Protein AF-0000000074001868 (afdb_homodimer)

pLDDT: mean 84.02, std 16.97, range [29.48, 97.5]

Foldseek 3Di:
DPPPDDDPLRVLVVVLVVLVCQLVVLLQVVLCPDPVLVLLVVLQVVVAKAFLVSSCVPDPDDSVVSVVSQVSCVSSQQWDWDDDPPTIIIHGDVVRSVVSVVSSVVSVVVSCCRNPPPDDPVVVPPPPPPPD/DPPPDDDPLRVLVVVLVVLVCQLVVQLQVVLCPDPVLVLLVVLQVVVAKAFLVSSCVPDPDDSVVSVVSQVSCVSSQQWDWDDDPPTIIIHGDVVRSVVSVVSSVVSVVVSCCRNPPPDDPVVVPPPPPPPD

Nearest PDB structures (foldseek):
  6pcp-assembly2_B  TM=5.025E-01  e=4.569E-05  Bordetella pertussis
  6pco-assembly1_B  TM=5.071E-01  e=1.397E-04  Bordetella bronchiseptica
  2rdp-assembly1_A-2  TM=4.988E-01  e=2.830E-04  Geobacillus stearothermophilus
  4jba-assembly1_B  TM=4.916E-01  e=5.096E-04  Escherichia coli K-12
  3s2w-assembly1_A  TM=5.427E-01  e=5.685E-03  Methanosarcina mazei Go1

Sequence (264 aa):
MTSRSKSNSEKRKDLAIDALNQVLDSKFLTALAEPSRIEVLKQVIRHGKADISELSEGMSLDRSVISRHLGILQEAGILIREKQGKHVLYQLDPGRAVQKFKMILNHLEELVAICCPPLEPNQIHSKRPNGNMTSRSKSNSEKRKDLAIDALNQVLDSKFLTALAEPSRIEVLKQVIRHGKADISELSEGMSLDRSVISRHLGILQEAGILIREKQGKHVLYQLDPGRAVQKFKMILNHLEELVAICCPPLEPNQIHSKRPNGN

Radius of gyration: 23.84 Å; Cα contacts (8 Å, |Δi|>4): 295; chains: 2; bounding box: 40×99×75 Å

Organism: NCBI:txid1917863

InterPro domains:
  IPR001845 HTH ArsR-type DNA-binding domain [PF01022] (35-79)
  IPR001845 HTH ArsR-type DNA-binding domain [PR00778] (29-44)
  IPR001845 HTH ArsR-type DNA-binding domain [PR00778] (62-77)
  IPR001845 HTH ArsR-type DNA-binding domain [PR00778] (77-92)
  IPR001845 HTH ArsR-type DNA-binding domain [PS50987] (17-112)
  IPR001845 HTH ArsR-type DNA-binding domain [SM00418] (27-106)
  IPR011991 ArsR-like helix-turn-helix domain [cd00090] (29-98)
  IPR036388 Winged helix-like DNA-binding domain superfamily [G3DSA:1.10.10.10] (3-114)
  IPR036390 Winged helix DNA-binding domain superfamily [SSF46785] (20-108)
  IPR051081 HTH-type Metal-responsive Transcriptional Regulators [PTHR33154] (26-110)

Secondary structure (DSSP, 8-state):
-------HHHHHHHHHHHHHHHHHTTSHHHHTS-HHHHHHHHHHHHHSSEEHHHHHTT-SS-HHHHHHHHHHHHHTTSEEEEEETTEEEEEE-HHHHHHHHHHHHHHHHHHHHHH-----THHHHT------/-------HHHHHHHHHHHHHHHHH-SHHHHHTS-HHHHHHHHHHHHHSSEEHHHHHTT-SS-HHHHHHHHHHHHHTTSEEEEEETTEEEEEE-HHHHHHHHHHHHHHHHHHHHHH-----THHHHT------

Structure (mmCIF, N/CA/C/O backbone):
data_AF-0000000074001868-model_v1
#
loop_
_entity.id
_entity.type
_entity.pdbx_description
1 polymer 'ArsR family transcriptional regulator'
#
loop_
_atom_site.group_PDB
_atom_site.id
_atom_site.type_symbol
_atom_site.label_atom_id
_atom_site.label_alt_id
_atom_site.label_comp_id
_atom_site.label_asym_id
_atom_site.label_entity_id
_atom_site.label_seq_id
_atom_site.pdbx_PDB_ins_code
_atom_site.Cartn_x
_atom_site.Cartn_y
_atom_site.Cartn_z
_atom_site.occupancy
_atom_site.B_iso_or_equiv
_atom_site.auth_seq_id
_atom_site.auth_comp_id
_atom_site.auth_asym_id
_atom_site.auth_atom_id
_atom_site.pdbx_PDB_model_num
ATOM 1 N N . MET A 1 1 ? 10.281 20.047 38.125 1 41.34 1 MET A N 1
ATOM 2 C CA . MET A 1 1 ? 10.43 19.594 36.75 1 41.34 1 MET A CA 1
ATOM 3 C C . MET A 1 1 ? 9.086 19.172 36.188 1 41.34 1 MET A C 1
ATOM 5 O O . MET A 1 1 ? 8.602 18.062 36.438 1 41.34 1 MET A O 1
ATOM 9 N N . THR A 1 2 ? 8.031 20 36 1 45.28 2 THR A N 1
ATOM 10 C CA . THR A 1 2 ? 6.617 19.781 35.719 1 45.28 2 THR A CA 1
ATOM 11 C C . THR A 1 2 ? 6.414 19.078 34.406 1 45.28 2 THR A C 1
ATOM 13 O O . THR A 1 2 ? 6.961 19.5 33.375 1 45.28 2 THR A O 1
ATOM 16 N N . SER A 1 3 ? 6.402 17.781 34.375 1 50.41 3 SER A N 1
ATOM 17 C CA . SER A 1 3 ? 6.082 16.938 33.25 1 50.41 3 SER A CA 1
ATOM 18 C C . SER A 1 3 ? 4.961 17.547 32.406 1 50.41 3 SER A C 1
ATOM 20 O O . SER A 1 3 ? 3.855 17.766 32.906 1 50.41 3 SER A O 1
ATOM 22 N N . ARG A 1 4 ? 5.223 18.609 31.672 1 55.28 4 ARG A N 1
ATOM 23 C CA . ARG A 1 4 ? 4.188 19.281 30.906 1 55.28 4 ARG A CA 1
ATOM 24 C C . ARG A 1 4 ? 3.246 18.281 30.25 1 55.28 4 ARG A C 1
ATOM 26 O O . ARG A 1 4 ? 3.682 17.453 29.453 1 55.28 4 ARG A O 1
ATOM 33 N N . SER A 1 5 ? 2.193 17.938 30.797 1 62.44 5 SER A N 1
ATOM 34 C CA . SER A 1 5 ? 1.076 17.141 30.297 1 62.44 5 SER A CA 1
ATOM 35 C C . SER A 1 5 ? 0.722 17.531 28.875 1 62.44 5 SER A C 1
ATOM 37 O O . SER A 1 5 ? 0.634 18.719 28.547 1 62.44 5 SER A O 1
ATOM 39 N N . LYS A 1 6 ? 1.007 16.609 27.938 1 68.19 6 LYS A N 1
ATOM 40 C CA . LYS A 1 6 ? 0.677 16.891 26.547 1 68.19 6 LYS A CA 1
ATOM 41 C C . LYS A 1 6 ? -0.725 17.484 26.422 1 68.19 6 LYS A C 1
ATOM 43 O O . LYS A 1 6 ? -1.656 17.031 27.094 1 68.19 6 LYS A O 1
ATOM 48 N N . SER A 1 7 ? -0.829 18.594 25.781 1 82 7 SER A N 1
ATOM 49 C CA . SER A 1 7 ? -2.137 19.172 25.469 1 82 7 SER A CA 1
ATOM 50 C C . SER A 1 7 ? -3.014 18.172 24.719 1 82 7 SER A C 1
ATOM 52 O O . SER A 1 7 ? -2.512 17.188 24.172 1 82 7 SER A O 1
ATOM 54 N N . ASN A 1 8 ? -4.32 18.234 24.922 1 78.88 8 ASN A N 1
ATOM 55 C CA . ASN A 1 8 ? -5.27 17.391 24.203 1 78.88 8 ASN A CA 1
ATOM 56 C C . ASN A 1 8 ? -4.938 17.312 22.719 1 78.88 8 ASN A C 1
ATOM 58 O O . ASN A 1 8 ? -5.07 16.25 22.094 1 78.88 8 ASN A O 1
ATOM 62 N N . SER A 1 9 ? -4.473 18.438 22.219 1 80.38 9 SER A N 1
ATOM 63 C CA . SER A 1 9 ? -4.102 18.469 20.797 1 80.38 9 SER A CA 1
ATOM 64 C C . SER A 1 9 ? -2.893 17.578 20.531 1 80.38 9 SER A C 1
ATOM 66 O O . SER A 1 9 ? -2.857 16.844 19.531 1 80.38 9 SER A O 1
ATOM 68 N N . GLU A 1 10 ? -1.977 17.625 21.453 1 83.06 10 GLU A N 1
ATOM 69 C CA . GLU A 1 10 ? -0.774 16.812 21.297 1 83.06 10 GLU A CA 1
ATOM 70 C C . GLU A 1 10 ? -1.093 15.328 21.438 1 83.06 10 GLU A C 1
ATOM 72 O O . GLU A 1 10 ? -0.531 14.5 20.719 1 83.06 10 GLU A O 1
ATOM 77 N N . LYS A 1 11 ? -1.948 15.016 22.328 1 86.31 11 LYS A N 1
ATOM 78 C CA . LYS A 1 11 ? -2.359 13.625 22.516 1 86.31 11 LYS A CA 1
ATOM 79 C C . LYS A 1 11 ? -3.064 13.094 21.266 1 86.31 11 LYS A C 1
ATOM 81 O O . LYS A 1 11 ? -2.852 11.953 20.875 1 86.31 11 LYS A O 1
ATOM 86 N N . ARG A 1 12 ? -3.885 13.906 20.656 1 87.06 12 ARG A N 1
ATOM 87 C CA . ARG A 1 12 ? -4.59 13.516 19.438 1 87.06 12 ARG A CA 1
ATOM 88 C C . ARG A 1 12 ? -3.607 13.258 18.312 1 87.06 12 ARG A C 1
ATOM 90 O O . ARG A 1 12 ? -3.777 12.305 17.547 1 87.06 12 ARG A O 1
ATOM 97 N N . LYS A 1 13 ? -2.594 14.039 18.312 1 86.62 13 LYS A N 1
ATOM 98 C CA . LYS A 1 13 ? -1.598 13.859 17.25 1 86.62 13 LYS A CA 1
ATOM 99 C C . LYS A 1 13 ? -0.805 12.57 17.453 1 86.62 13 LYS A C 1
ATOM 101 O O . LYS A 1 13 ? -0.497 11.867 16.5 1 86.62 13 LYS A O 1
ATOM 106 N N . ASP A 1 14 ? -0.567 12.273 18.672 1 90.75 14 ASP A N 1
ATOM 107 C CA . ASP A 1 14 ? 0.148 11.031 18.984 1 90.75 14 ASP A CA 1
ATOM 108 C C . ASP A 1 14 ? -0.688 9.812 18.609 1 90.75 14 ASP A C 1
ATOM 110 O O . ASP A 1 14 ? -0.154 8.812 18.125 1 90.75 14 ASP A O 1
ATOM 114 N N . LEU A 1 15 ? -1.932 9.93 18.844 1 90.38 15 LEU A N 1
ATOM 115 C CA . LEU A 1 15 ? -2.834 8.844 18.484 1 90.38 15 LEU A CA 1
ATOM 116 C C . LEU A 1 15 ? -2.902 8.672 16.969 1 90.38 15 LEU A C 1
ATOM 118 O O . LEU A 1 15 ? -2.992 7.543 16.484 1 90.38 15 LEU A O 1
ATOM 122 N N . ALA A 1 16 ? -2.887 9.766 16.312 1 91.75 16 ALA A N 1
ATOM 123 C CA . ALA A 1 16 ? -2.908 9.711 14.852 1 91.75 16 ALA A CA 1
ATOM 124 C C . ALA A 1 16 ? -1.65 9.031 14.312 1 91.75 16 ALA A C 1
ATOM 126 O O . ALA A 1 16 ? -1.717 8.25 13.359 1 91.75 16 ALA A O 1
ATOM 127 N N . ILE A 1 17 ? -0.58 9.281 14.914 1 91.69 17 ILE A N 1
ATOM 128 C CA . ILE A 1 17 ? 0.679 8.688 14.484 1 91.69 17 ILE A CA 1
ATOM 129 C C . ILE A 1 17 ? 0.663 7.188 14.773 1 91.69 17 ILE A C 1
ATOM 131 O O . ILE A 1 17 ? 1.148 6.387 13.969 1 91.69 17 ILE A O 1
ATOM 135 N N . ASP A 1 18 ? 0.121 6.797 15.898 1 91.44 18 ASP A N 1
ATOM 136 C CA . ASP A 1 18 ? -0.02 5.379 16.203 1 91.44 18 ASP A CA 1
ATOM 137 C C . ASP A 1 18 ? -0.871 4.668 15.156 1 91.44 18 ASP A C 1
ATOM 139 O O . ASP A 1 18 ? -0.548 3.557 14.742 1 91.44 18 ASP A O 1
ATOM 143 N N . ALA A 1 19 ? -1.938 5.332 14.781 1 89.56 19 ALA A N 1
ATOM 144 C CA . ALA A 1 19 ? -2.797 4.773 13.742 1 89.56 19 ALA A CA 1
ATOM 145 C C . ALA A 1 19 ? -2.045 4.645 12.422 1 89.56 19 ALA A C 1
ATOM 147 O O . ALA A 1 19 ? -2.203 3.652 11.703 1 89.56 19 ALA A O 1
ATOM 148 N N . LEU A 1 20 ? -1.226 5.609 12.094 1 90.81 20 LEU A N 1
ATOM 149 C CA . LEU A 1 20 ? -0.419 5.551 10.875 1 90.81 20 LEU A CA 1
ATOM 150 C C . LEU A 1 20 ? 0.544 4.371 10.922 1 90.81 20 LEU A C 1
ATOM 152 O O . LEU A 1 20 ? 0.74 3.689 9.914 1 90.81 20 LEU A O 1
ATOM 156 N N . ASN A 1 21 ? 1.113 4.168 12.078 1 90.94 21 ASN A N 1
ATOM 157 C CA . ASN A 1 21 ? 2.031 3.043 12.227 1 90.94 21 ASN A CA 1
ATOM 158 C C . ASN A 1 21 ? 1.327 1.71 11.992 1 90.94 21 ASN A C 1
ATOM 160 O O . ASN A 1 21 ? 1.928 0.771 11.469 1 90.94 21 ASN A O 1
ATOM 164 N N . GLN A 1 22 ? 0.114 1.632 12.367 1 86.94 22 GLN A N 1
ATOM 165 C CA . GLN A 1 22 ? -0.663 0.427 12.094 1 86.94 22 GLN A CA 1
ATOM 166 C C . GLN A 1 22 ? -0.932 0.272 10.602 1 86.94 22 GLN A C 1
ATOM 168 O O . GLN A 1 22 ? -0.935 -0.844 10.078 1 86.94 22 GLN A O 1
ATOM 173 N N . VAL A 1 23 ? -1.153 1.358 9.977 1 83.75 23 VAL A N 1
ATOM 174 C CA . VAL A 1 23 ? -1.374 1.354 8.539 1 83.75 23 VAL A CA 1
ATOM 175 C C . VAL A 1 23 ? -0.123 0.845 7.824 1 83.75 23 VAL A C 1
ATOM 177 O O . VAL A 1 23 ? -0.214 0.03 6.902 1 83.75 23 VAL A O 1
ATOM 180 N N . LEU A 1 24 ? 1.02 1.266 8.258 1 80.88 24 LEU A N 1
ATOM 181 C CA . LEU A 1 24 ? 2.279 1.022 7.562 1 80.88 24 LEU A CA 1
ATOM 182 C C . LEU A 1 24 ? 2.902 -0.295 8.016 1 80.88 24 LEU A C 1
ATOM 184 O O . LEU A 1 24 ? 3.822 -0.803 7.367 1 80.88 24 LEU A O 1
ATOM 188 N N . ASP A 1 25 ? 2.699 -0.741 9.297 1 65.88 25 ASP A N 1
ATOM 189 C CA . ASP A 1 25 ? 3.357 -1.901 9.883 1 65.88 25 ASP A CA 1
ATOM 190 C C . ASP A 1 25 ? 3.215 -3.129 8.984 1 65.88 25 ASP A C 1
ATOM 192 O O . ASP A 1 25 ? 4.066 -4.02 9.008 1 65.88 25 ASP A O 1
ATOM 196 N N . SER A 1 26 ? 2.463 -3.168 8.109 1 62.34 26 SER A N 1
ATOM 197 C CA . SER A 1 26 ? 2.131 -4.488 7.594 1 62.34 26 SER A CA 1
ATOM 198 C C . SER A 1 26 ? 3.016 -4.855 6.406 1 62.34 26 SER A C 1
ATOM 200 O O . SER A 1 26 ? 2.693 -5.766 5.641 1 62.34 26 SER A O 1
ATOM 202 N N . LYS A 1 27 ? 4.461 -4.617 6.637 1 75.69 27 LYS A N 1
ATOM 203 C CA . LYS A 1 27 ? 5.297 -5.168 5.574 1 75.69 27 LYS A CA 1
ATOM 204 C C . LYS A 1 27 ? 4.488 -5.402 4.305 1 75.69 27 LYS A C 1
ATOM 206 O O . LYS A 1 27 ? 5.055 -5.691 3.246 1 75.69 27 LYS A O 1
ATOM 211 N N . PHE A 1 28 ? 3.244 -5.289 4.398 1 84.94 28 PHE A N 1
ATOM 212 C CA . PHE A 1 28 ? 2.34 -5.605 3.299 1 84.94 28 PHE A CA 1
ATOM 213 C C . PHE A 1 28 ? 2.5 -4.605 2.16 1 84.94 28 PHE A C 1
ATOM 215 O O . PHE A 1 28 ? 2.74 -4.992 1.016 1 84.94 28 PHE A O 1
ATOM 222 N N . LEU A 1 29 ? 2.486 -3.287 2.57 1 85.94 29 LEU A N 1
ATOM 223 C CA . LEU A 1 29 ? 2.59 -2.256 1.545 1 85.94 29 LEU A CA 1
ATOM 224 C C . LEU A 1 29 ? 3.965 -2.279 0.888 1 85.94 29 LEU A C 1
ATOM 226 O O . LEU A 1 29 ? 4.078 -2.145 -0.333 1 85.94 29 LEU A O 1
ATOM 230 N N . THR A 1 30 ? 4.961 -2.551 1.675 1 86.12 30 THR A N 1
ATOM 231 C CA . THR A 1 30 ? 6.328 -2.59 1.163 1 86.12 30 THR A CA 1
ATOM 232 C C . THR A 1 30 ? 6.516 -3.771 0.218 1 86.12 30 THR A C 1
ATOM 234 O O . THR A 1 30 ? 7.246 -3.674 -0.77 1 86.12 30 THR A O 1
ATOM 237 N N . ALA A 1 31 ? 5.832 -4.812 0.53 1 90.81 31 ALA A N 1
ATOM 238 C CA . ALA A 1 31 ? 5.938 -6.012 -0.299 1 90.81 31 ALA A CA 1
ATOM 239 C C . ALA A 1 31 ? 5.395 -5.758 -1.703 1 90.81 31 ALA A C 1
ATOM 241 O O . ALA A 1 31 ? 5.797 -6.422 -2.66 1 90.81 31 ALA A O 1
ATOM 242 N N . LEU A 1 32 ? 4.52 -4.805 -1.848 1 89.81 32 LEU A N 1
ATOM 243 C CA . LEU A 1 32 ? 3.863 -4.547 -3.125 1 89.81 32 LEU A CA 1
ATOM 244 C C . LEU A 1 32 ? 4.48 -3.34 -3.822 1 89.81 32 LEU A C 1
ATOM 246 O O . LEU A 1 32 ? 3.975 -2.883 -4.848 1 89.81 32 LEU A O 1
ATOM 250 N N . ALA A 1 33 ? 5.598 -2.838 -3.334 1 86.56 33 ALA A N 1
ATOM 251 C CA . ALA A 1 33 ? 6.137 -1.579 -3.844 1 86.56 33 ALA A CA 1
ATOM 252 C C . ALA A 1 33 ? 7.363 -1.822 -4.719 1 86.56 33 ALA A C 1
ATOM 254 O O . ALA A 1 33 ? 7.895 -0.891 -5.328 1 86.56 33 ALA A O 1
ATOM 255 N N . GLU A 1 34 ? 7.84 -3.01 -4.906 1 88.06 34 GLU A N 1
ATOM 256 C CA . GLU A 1 34 ? 9.039 -3.299 -5.688 1 88.06 34 GLU A CA 1
ATOM 257 C C . GLU A 1 34 ? 8.68 -3.855 -7.062 1 88.06 34 GLU A C 1
ATOM 259 O O . GLU A 1 34 ? 8.07 -4.922 -7.172 1 88.06 34 GLU A O 1
ATOM 264 N N . PRO A 1 35 ? 9.203 -3.215 -8.125 1 89 35 PRO A N 1
ATOM 265 C CA . PRO A 1 35 ? 8.812 -3.604 -9.484 1 89 35 PRO A CA 1
ATOM 266 C C . PRO A 1 35 ? 9.195 -5.043 -9.82 1 89 35 PRO A C 1
ATOM 268 O O . PRO A 1 35 ? 8.406 -5.777 -10.414 1 89 35 PRO A O 1
ATOM 271 N N . SER A 1 36 ? 10.406 -5.441 -9.523 1 92.44 36 SER A N 1
ATOM 272 C CA . SER A 1 36 ? 10.828 -6.801 -9.836 1 92.44 36 SER A CA 1
ATOM 273 C C . SER A 1 36 ? 10 -7.828 -9.07 1 92.44 36 SER A C 1
ATOM 275 O O . SER A 1 36 ? 9.695 -8.898 -9.602 1 92.44 36 SER A O 1
ATOM 277 N N . ARG A 1 37 ? 9.664 -7.496 -7.871 1 93.62 37 ARG A N 1
ATOM 278 C CA . ARG A 1 37 ? 8.836 -8.391 -7.066 1 93.62 37 ARG A CA 1
ATOM 279 C C . ARG A 1 37 ? 7.426 -8.484 -7.629 1 93.62 37 ARG A C 1
ATOM 281 O O . ARG A 1 37 ? 6.793 -9.5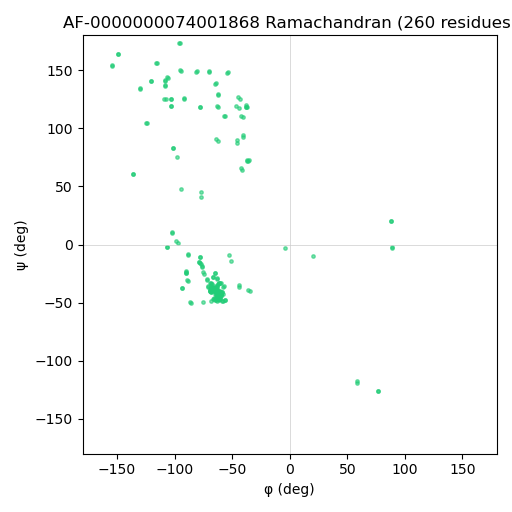47 -7.559 1 93.62 37 ARG A O 1
ATOM 288 N N . ILE A 1 38 ? 6.957 -7.441 -8.188 1 92.94 38 ILE A N 1
ATOM 289 C CA . ILE A 1 38 ? 5.641 -7.43 -8.812 1 92.94 38 ILE A CA 1
ATOM 290 C C . ILE A 1 38 ? 5.645 -8.352 -10.031 1 92.94 38 ILE A C 1
ATOM 292 O O . ILE A 1 38 ? 4.652 -9.023 -10.312 1 92.94 38 ILE A O 1
ATOM 296 N N . GLU A 1 39 ? 6.719 -8.336 -10.734 1 93.75 39 GLU A N 1
ATOM 297 C CA . GLU A 1 39 ? 6.832 -9.25 -11.867 1 93.75 39 GLU A CA 1
ATOM 298 C C . GLU A 1 39 ? 6.715 -10.703 -11.422 1 93.75 39 GLU A C 1
ATOM 300 O O . GLU A 1 39 ? 6.074 -11.516 -12.094 1 93.75 39 GLU A O 1
ATOM 305 N N . VAL A 1 40 ? 7.328 -10.984 -10.375 1 96.19 40 VAL A N 1
ATOM 306 C CA . VAL A 1 40 ? 7.246 -12.336 -9.82 1 96.19 40 VAL A CA 1
ATOM 307 C C . VAL A 1 40 ? 5.809 -12.641 -9.414 1 96.19 40 VAL A C 1
ATOM 309 O O . VAL A 1 40 ? 5.293 -13.727 -9.688 1 96.19 40 VAL A O 1
ATOM 312 N N . LEU A 1 41 ? 5.152 -11.695 -8.789 1 95.31 41 LEU A N 1
ATOM 313 C CA . LEU A 1 41 ? 3.758 -11.859 -8.391 1 95.31 41 LEU A CA 1
ATOM 314 C C . LEU A 1 41 ? 2.867 -12.102 -9.602 1 95.31 41 LEU A C 1
ATOM 316 O O . LEU A 1 41 ? 1.99 -12.961 -9.57 1 95.31 41 LEU A O 1
ATOM 320 N N . LYS A 1 42 ? 3.1 -11.406 -10.664 1 93.94 42 LYS A N 1
ATOM 321 C CA . LYS A 1 42 ? 2.342 -11.602 -11.898 1 93.94 42 LYS A CA 1
ATOM 322 C C . LYS A 1 42 ? 2.504 -13.023 -12.422 1 93.94 42 LYS A C 1
ATOM 324 O O . LYS A 1 42 ? 1.541 -13.625 -12.906 1 93.94 42 LYS A O 1
ATOM 329 N N . GLN A 1 43 ? 3.682 -13.523 -12.336 1 94.31 43 GLN A N 1
ATOM 330 C CA . GLN A 1 43 ? 3.936 -14.891 -12.773 1 94.31 43 GLN A CA 1
ATOM 331 C C . GLN A 1 43 ? 3.145 -15.891 -11.945 1 94.31 43 GLN A C 1
ATOM 333 O O . GLN A 1 43 ? 2.605 -16.859 -12.477 1 94.31 43 GLN A O 1
ATOM 338 N N . VAL A 1 44 ? 3.08 -15.664 -10.68 1 95.31 44 VAL A N 1
ATOM 339 C CA . VAL A 1 44 ? 2.314 -16.547 -9.805 1 95.31 44 VAL A CA 1
ATOM 340 C C . VAL A 1 44 ? 0.84 -16.516 -10.203 1 95.31 44 VAL A C 1
ATOM 342 O O . VAL A 1 44 ? 0.181 -17.547 -10.25 1 95.31 44 VAL A O 1
ATOM 345 N N . ILE A 1 45 ? 0.354 -15.383 -10.484 1 91.94 45 ILE A N 1
ATOM 346 C CA . ILE A 1 45 ? -1.043 -15.234 -10.875 1 91.94 45 ILE A CA 1
ATOM 347 C C . ILE A 1 45 ? -1.287 -15.938 -12.203 1 91.94 45 ILE A C 1
ATOM 349 O O . ILE A 1 45 ? -2.301 -16.609 -12.375 1 91.94 45 ILE A O 1
ATOM 353 N N . ARG A 1 46 ? -0.37 -15.867 -13.109 1 90.75 46 ARG A N 1
ATOM 354 C CA . ARG A 1 46 ? -0.49 -16.484 -14.43 1 90.75 46 ARG A CA 1
ATOM 355 C C . ARG A 1 46 ? -0.497 -18 -14.336 1 90.75 46 ARG A C 1
ATOM 357 O O . ARG A 1 46 ? -1.253 -18.672 -15.047 1 90.75 46 ARG A O 1
ATOM 364 N N . HIS A 1 47 ? 0.27 -18.547 -13.492 1 90.94 47 HIS A N 1
ATOM 365 C CA . HIS A 1 47 ? 0.434 -19.984 -13.406 1 90.94 47 HIS A CA 1
ATOM 366 C C . HIS A 1 47 ? -0.576 -20.594 -12.438 1 90.94 47 HIS A C 1
ATOM 368 O O . HIS A 1 47 ? -0.939 -21.766 -12.57 1 90.94 47 HIS A O 1
ATOM 374 N N . GLY A 1 48 ? -1.012 -19.703 -11.5 1 89.62 48 GLY A N 1
ATOM 375 C CA . GLY A 1 48 ? -1.747 -20.266 -10.375 1 89.62 48 GLY A CA 1
ATOM 376 C C . GLY A 1 48 ? -0.851 -20.938 -9.352 1 89.62 48 GLY A C 1
ATOM 377 O O . GLY A 1 48 ? 0.155 -20.359 -8.93 1 89.62 48 GLY A O 1
ATOM 378 N N . LYS A 1 49 ? -1.068 -22.156 -8.992 1 92.25 49 LYS A N 1
ATOM 379 C CA . LYS A 1 49 ? -0.185 -22.906 -8.102 1 92.25 49 LYS A CA 1
ATOM 380 C C . LYS A 1 49 ? 1.044 -23.406 -8.844 1 92.25 49 LYS A C 1
ATOM 382 O O . LYS A 1 49 ? 0.919 -24.141 -9.828 1 92.25 49 LYS A O 1
ATOM 387 N N . ALA A 1 50 ? 2.277 -22.953 -8.422 1 94.88 50 ALA A N 1
ATOM 388 C CA . ALA A 1 50 ? 3.469 -23.297 -9.195 1 94.88 50 ALA A CA 1
ATOM 389 C C . ALA A 1 50 ? 4.715 -23.281 -8.312 1 94.88 50 ALA A C 1
ATOM 391 O O . ALA A 1 50 ? 4.754 -22.578 -7.297 1 94.88 50 ALA A O 1
ATOM 392 N N . ASP A 1 51 ? 5.719 -24.078 -8.758 1 96.12 51 ASP A N 1
ATOM 393 C CA . ASP A 1 51 ? 6.984 -24.062 -8.031 1 96.12 51 ASP A CA 1
ATOM 394 C C . ASP A 1 51 ? 7.977 -23.109 -8.688 1 96.12 51 ASP A C 1
ATOM 396 O O . ASP A 1 51 ? 7.676 -22.516 -9.727 1 96.12 51 ASP A O 1
ATOM 400 N N . ILE A 1 52 ? 9.125 -22.906 -8.016 1 95.38 52 ILE A N 1
ATOM 401 C CA . ILE A 1 52 ? 10.094 -21.906 -8.43 1 95.38 52 ILE A CA 1
ATOM 402 C C . ILE A 1 52 ? 10.578 -22.203 -9.852 1 95.38 52 ILE A C 1
ATOM 404 O O . ILE A 1 52 ? 10.867 -21.281 -10.617 1 95.38 52 ILE A O 1
ATOM 408 N N . SER A 1 53 ? 10.672 -23.469 -10.227 1 94.38 53 SER A N 1
ATOM 409 C CA . SER A 1 53 ? 11.125 -23.828 -11.57 1 94.38 53 SER A CA 1
ATOM 410 C C . SER A 1 53 ? 10.133 -23.359 -12.625 1 94.38 53 SER A C 1
ATOM 412 O O . SER A 1 53 ? 10.539 -22.797 -13.648 1 94.38 53 SER A O 1
ATOM 414 N N . GLU A 1 54 ? 8.906 -23.609 -12.383 1 94.44 54 GLU A N 1
ATOM 415 C CA . GLU A 1 54 ? 7.855 -23.156 -13.289 1 94.44 54 GLU A CA 1
ATOM 416 C C . GLU A 1 54 ? 7.809 -21.641 -13.367 1 94.44 54 GLU A C 1
ATOM 418 O O . GLU A 1 54 ? 7.66 -21.078 -14.445 1 94.44 54 GLU A O 1
ATOM 423 N N . LEU A 1 55 ? 7.973 -20.969 -12.234 1 95.25 55 LEU A N 1
ATOM 424 C CA . LEU A 1 55 ? 7.848 -19.516 -12.156 1 95.25 55 LEU A CA 1
ATOM 425 C C . LEU A 1 55 ? 9.039 -18.844 -12.82 1 95.25 55 LEU A C 1
ATOM 427 O O . LEU A 1 55 ? 8.914 -17.719 -13.32 1 95.25 55 LEU A O 1
ATOM 431 N N . SER A 1 56 ? 10.141 -19.469 -12.797 1 94.25 56 SER A N 1
ATOM 432 C CA . SER A 1 56 ? 11.367 -18.875 -13.32 1 94.25 56 SER A CA 1
ATOM 433 C C . SER A 1 56 ? 11.414 -18.953 -14.844 1 94.25 56 SER A C 1
ATOM 435 O O . SER A 1 56 ? 12.211 -18.25 -15.477 1 94.25 56 SER A O 1
ATOM 437 N N . GLU A 1 57 ? 10.547 -19.781 -15.336 1 89.81 57 GLU A N 1
ATOM 438 C CA . GLU A 1 57 ? 10.562 -19.953 -16.797 1 89.81 57 GLU A CA 1
ATOM 439 C C . GLU A 1 57 ? 10.227 -18.641 -17.5 1 89.81 57 GLU A C 1
ATOM 441 O O . GLU A 1 57 ? 9.203 -18.016 -17.203 1 89.81 57 GLU A O 1
ATOM 446 N N . GLY A 1 58 ? 11.125 -18.094 -18.312 1 87.25 58 GLY A N 1
ATOM 447 C CA . GLY A 1 58 ? 10.875 -16.891 -19.109 1 87.25 58 GLY A CA 1
ATOM 448 C C . GLY A 1 58 ? 11.227 -15.617 -18.359 1 87.25 58 GLY A C 1
ATOM 449 O O . GLY A 1 58 ? 10.945 -14.516 -18.844 1 87.25 58 GLY A O 1
ATOM 450 N N . MET A 1 59 ? 11.641 -15.766 -17.156 1 91.44 59 MET A N 1
ATOM 451 C CA . MET A 1 59 ? 12.031 -14.57 -16.406 1 91.44 59 MET A CA 1
ATOM 452 C C . MET A 1 59 ? 13.531 -14.328 -16.516 1 91.44 59 MET A C 1
ATOM 454 O O . MET A 1 59 ? 1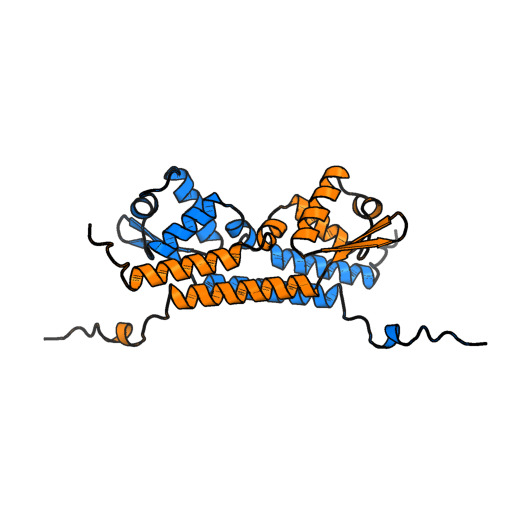4.312 -15.273 -16.641 1 91.44 59 MET A O 1
ATOM 458 N N . SER A 1 60 ? 13.867 -13.055 -16.453 1 92.81 60 SER A N 1
ATOM 459 C CA . SER A 1 60 ? 15.273 -12.68 -16.547 1 92.81 60 SER A CA 1
ATOM 460 C C . SER A 1 60 ? 15.938 -12.672 -15.172 1 92.81 60 SER A C 1
ATOM 462 O O . SER A 1 60 ? 17.156 -12.625 -15.07 1 92.81 60 SER A O 1
ATOM 464 N N . LEU A 1 61 ? 15.227 -12.82 -14.148 1 92.75 61 LEU A N 1
ATOM 465 C CA . LEU A 1 61 ? 15.742 -12.805 -12.789 1 92.75 61 LEU A CA 1
ATOM 466 C C . LEU A 1 61 ? 16.344 -14.156 -12.414 1 92.75 61 LEU A C 1
ATOM 468 O O . LEU A 1 61 ? 15.836 -15.203 -12.836 1 92.75 61 LEU A O 1
ATOM 472 N N . ASP A 1 62 ? 17.312 -14.109 -11.578 1 94.44 62 ASP A N 1
ATOM 473 C CA . ASP A 1 62 ? 17.922 -15.328 -11.047 1 94.44 62 ASP A CA 1
ATOM 474 C C . ASP A 1 62 ? 16.969 -16.047 -10.094 1 94.44 62 ASP A C 1
ATOM 476 O O . ASP A 1 62 ? 16.156 -15.406 -9.414 1 94.44 62 ASP A O 1
ATOM 480 N N . ARG A 1 63 ? 17.109 -17.375 -10.094 1 94.81 63 ARG A N 1
ATOM 481 C CA . ARG A 1 63 ? 16.266 -18.188 -9.234 1 94.81 63 ARG A CA 1
ATOM 482 C C . ARG A 1 63 ? 16.391 -17.781 -7.773 1 94.81 63 ARG 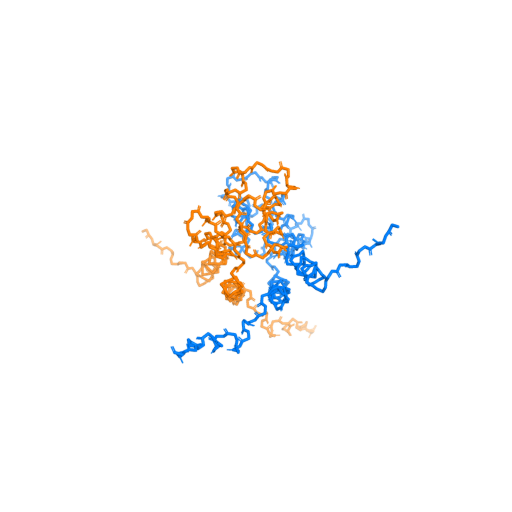A C 1
ATOM 484 O O . ARG A 1 63 ? 15.422 -17.844 -7.016 1 94.81 63 ARG A O 1
ATOM 491 N N . SER A 1 64 ? 17.578 -17.406 -7.391 1 95.88 64 SER A N 1
ATOM 492 C CA . SER A 1 64 ? 17.781 -16.984 -6.008 1 95.88 64 SER A CA 1
ATOM 493 C C . SER A 1 64 ? 16.969 -15.727 -5.699 1 95.88 64 SER A C 1
ATOM 495 O O . SER A 1 64 ? 16.422 -15.586 -4.605 1 95.88 64 SER A O 1
ATOM 497 N N . VAL A 1 65 ? 16.922 -14.773 -6.645 1 96.94 65 VAL A N 1
ATOM 498 C CA . VAL A 1 65 ? 16.172 -13.531 -6.484 1 96.94 65 VAL A CA 1
ATOM 499 C C . VAL A 1 65 ? 14.68 -13.828 -6.469 1 96.94 65 VAL A C 1
ATOM 501 O O . VAL A 1 65 ? 13.945 -13.297 -5.641 1 96.94 65 VAL A O 1
ATOM 504 N N . ILE A 1 66 ? 14.297 -14.711 -7.332 1 97.25 66 ILE A N 1
ATOM 505 C CA . ILE A 1 66 ? 12.891 -15.102 -7.398 1 97.25 66 ILE A CA 1
ATOM 506 C C . ILE A 1 66 ? 12.461 -15.719 -6.07 1 97.25 66 ILE A C 1
ATOM 508 O O . ILE A 1 66 ? 11.406 -15.383 -5.531 1 97.25 66 ILE A O 1
ATOM 512 N N . SER A 1 67 ? 13.266 -16.594 -5.59 1 96.81 67 SER A N 1
ATOM 513 C CA . SER A 1 67 ? 12.969 -17.25 -4.312 1 96.81 67 SER A CA 1
ATOM 514 C C . SER A 1 67 ? 12.852 -16.219 -3.193 1 96.81 67 SER A C 1
ATOM 516 O O . SER A 1 67 ? 11.938 -16.297 -2.367 1 96.81 67 SER A O 1
ATOM 518 N N . ARG A 1 68 ? 13.734 -15.273 -3.182 1 97.25 68 ARG A N 1
ATOM 519 C CA . ARG A 1 68 ? 13.703 -14.219 -2.178 1 97.25 68 ARG A CA 1
ATOM 520 C C . ARG A 1 68 ? 12.406 -13.414 -2.275 1 97.25 68 ARG A C 1
ATOM 522 O O . ARG A 1 68 ? 11.758 -13.141 -1.259 1 97.25 68 ARG A O 1
ATOM 529 N N . HIS A 1 69 ? 12.016 -13.047 -3.477 1 96.94 69 HIS A N 1
ATOM 530 C CA . HIS A 1 69 ? 10.781 -12.297 -3.662 1 96.94 69 HIS A CA 1
ATOM 531 C C . HIS A 1 69 ? 9.562 -13.109 -3.23 1 96.94 69 HIS A C 1
ATOM 533 O O . HIS A 1 69 ? 8.656 -12.578 -2.592 1 96.94 69 HIS A O 1
ATOM 539 N N . LEU A 1 70 ? 9.586 -14.375 -3.541 1 97.5 70 LEU A N 1
ATOM 540 C CA . LEU A 1 70 ? 8.5 -15.258 -3.125 1 97.5 70 LEU A CA 1
ATOM 541 C C . LEU A 1 70 ? 8.398 -15.32 -1.604 1 97.5 70 LEU A C 1
ATOM 543 O O . LEU A 1 70 ? 7.301 -15.312 -1.046 1 97.5 70 LEU A O 1
ATOM 547 N N . GLY A 1 71 ? 9.531 -15.367 -0.98 1 96.75 71 GLY A N 1
ATOM 548 C CA . GLY A 1 71 ? 9.555 -15.375 0.474 1 96.75 71 GLY A CA 1
ATOM 549 C C . GLY A 1 71 ? 8.977 -14.117 1.086 1 96.75 71 GLY A C 1
ATOM 550 O O . GLY A 1 71 ? 8.211 -14.18 2.047 1 96.75 71 GLY A O 1
ATOM 551 N N . ILE A 1 72 ? 9.32 -12.977 0.584 1 95.88 72 ILE A N 1
ATOM 552 C CA . ILE A 1 72 ? 8.828 -11.688 1.061 1 95.88 72 ILE A CA 1
ATOM 553 C C . ILE A 1 72 ? 7.316 -11.609 0.872 1 95.88 72 ILE A C 1
ATOM 555 O O . ILE A 1 72 ? 6.594 -11.188 1.777 1 95.88 72 ILE A O 1
ATOM 559 N N . LEU A 1 73 ? 6.824 -12.039 -0.276 1 96.12 73 LEU A N 1
ATOM 560 C CA . LEU A 1 73 ? 5.398 -12.008 -0.582 1 96.12 73 LEU A CA 1
ATOM 561 C C . LEU A 1 73 ? 4.625 -12.961 0.323 1 96.12 73 LEU A C 1
ATOM 563 O O . LEU A 1 73 ? 3.514 -12.648 0.754 1 96.12 73 LEU A O 1
ATOM 567 N N . GLN A 1 74 ? 5.258 -14.094 0.583 1 96 74 GLN A N 1
ATOM 568 C CA . GLN A 1 74 ? 4.645 -15.055 1.489 1 96 74 GLN A CA 1
ATOM 569 C C . GLN A 1 74 ? 4.57 -14.5 2.91 1 96 74 GLN A C 1
ATOM 571 O O . GLN A 1 74 ? 3.521 -14.57 3.555 1 96 74 GLN A O 1
ATOM 576 N N . GLU A 1 75 ? 5.617 -13.938 3.395 1 93.81 75 GLU A N 1
ATOM 577 C CA . GLU A 1 75 ? 5.676 -13.367 4.738 1 93.81 75 GLU A CA 1
ATOM 578 C C . GLU A 1 75 ? 4.672 -12.234 4.902 1 93.81 75 GLU A C 1
ATOM 580 O O . GLU A 1 75 ? 4.094 -12.062 5.977 1 93.81 75 GLU A O 1
ATOM 585 N N . ALA A 1 76 ? 4.426 -11.523 3.887 1 92.38 76 ALA A N 1
ATOM 586 C CA . ALA A 1 76 ? 3.502 -10.391 3.908 1 92.38 76 ALA A CA 1
ATOM 587 C C . ALA A 1 76 ? 2.051 -10.867 3.863 1 92.38 76 ALA A C 1
ATOM 589 O O . ALA A 1 76 ? 1.125 -10.062 3.992 1 92.38 76 ALA A O 1
ATOM 590 N N . GLY A 1 77 ? 1.846 -12.109 3.611 1 93.06 77 GLY A N 1
ATOM 591 C CA . GLY A 1 77 ? 0.502 -12.664 3.568 1 93.06 77 GLY A CA 1
ATOM 592 C C . GLY A 1 77 ? -0.143 -12.555 2.199 1 93.06 77 GLY A C 1
ATOM 593 O O . GLY A 1 77 ? -1.365 -12.648 2.074 1 93.06 77 GLY A O 1
ATOM 594 N N . ILE A 1 78 ? 0.602 -12.398 1.198 1 94.06 78 ILE A N 1
ATOM 595 C CA . ILE A 1 78 ? 0.097 -12.258 -0.164 1 94.06 78 ILE A CA 1
ATOM 596 C C . ILE A 1 78 ? 0.078 -13.625 -0.847 1 94.06 78 ILE A C 1
ATOM 598 O O . ILE A 1 78 ? -0.849 -13.938 -1.599 1 94.06 78 ILE A O 1
ATOM 602 N N . LEU A 1 79 ? 1.089 -14.438 -0.565 1 96.56 79 LEU A N 1
ATOM 603 C CA . LEU A 1 79 ? 1.178 -15.781 -1.12 1 96.56 79 LEU A CA 1
ATOM 604 C C . LEU A 1 79 ? 1.093 -16.828 -0.017 1 96.56 79 LEU A C 1
ATOM 606 O O . LEU A 1 79 ? 1.405 -16.547 1.142 1 96.56 79 LEU A O 1
ATOM 610 N N . ILE A 1 80 ? 0.685 -17.984 -0.448 1 96 80 ILE A N 1
ATOM 611 C CA . ILE A 1 80 ? 0.751 -19.188 0.377 1 96 80 ILE A CA 1
ATOM 612 C C . ILE A 1 80 ? 1.838 -20.125 -0.155 1 96 80 ILE A C 1
ATOM 614 O O . ILE A 1 80 ? 1.976 -20.297 -1.367 1 96 80 ILE A O 1
ATOM 618 N N . ARG A 1 81 ? 2.547 -20.609 0.766 1 96.19 81 ARG A N 1
ATOM 619 C CA . ARG A 1 81 ? 3.578 -21.609 0.463 1 96.19 81 ARG A CA 1
ATOM 620 C C . ARG A 1 81 ? 3.162 -22.984 0.937 1 96.19 81 ARG A C 1
ATOM 622 O O . ARG A 1 81 ? 2.793 -23.172 2.1 1 96.19 81 ARG A O 1
ATOM 629 N N . GLU A 1 82 ? 3.162 -23.984 0.064 1 95.19 82 GLU A N 1
ATOM 630 C CA . GLU A 1 82 ? 2.785 -25.359 0.4 1 95.19 82 GLU A CA 1
ATOM 631 C C . GLU A 1 82 ? 3.832 -26.344 -0.091 1 95.19 82 GLU A C 1
ATOM 633 O O . GLU A 1 82 ? 4.266 -26.281 -1.242 1 95.19 82 GLU A O 1
ATOM 638 N N . LYS A 1 83 ? 4.18 -27.25 0.758 1 94.75 83 LYS A N 1
ATOM 639 C CA . LYS A 1 83 ? 5.117 -28.312 0.371 1 94.75 83 LYS A CA 1
ATOM 640 C C . LYS A 1 83 ? 4.379 -29.531 -0.15 1 94.75 83 LYS A C 1
ATOM 642 O O . LYS A 1 83 ? 3.439 -30.016 0.488 1 94.75 83 LYS A O 1
ATOM 647 N N . GLN A 1 84 ? 4.695 -29.953 -1.272 1 92.31 84 GLN A N 1
ATOM 648 C CA . GLN A 1 84 ? 4.18 -31.188 -1.871 1 92.31 84 GLN A CA 1
ATOM 649 C C . GLN A 1 84 ? 5.316 -32.125 -2.279 1 92.31 84 GLN A C 1
ATOM 651 O O . GLN A 1 84 ? 5.891 -31.969 -3.359 1 92.31 84 GLN A O 1
ATOM 656 N N . GLY A 1 85 ? 5.496 -33.156 -1.489 1 92.75 85 GLY A N 1
ATOM 657 C CA . GLY A 1 85 ? 6.656 -34 -1.724 1 92.75 85 GLY A CA 1
ATOM 658 C C . GLY A 1 85 ? 7.969 -33.25 -1.637 1 92.75 85 GLY A C 1
ATOM 659 O O . GLY A 1 85 ? 8.273 -32.625 -0.61 1 92.75 85 GLY A O 1
ATOM 660 N N . LYS A 1 86 ? 8.68 -33.219 -2.744 1 91.62 86 LYS A N 1
ATOM 661 C CA . LYS A 1 86 ? 9.977 -32.531 -2.789 1 91.62 86 LYS A CA 1
ATOM 662 C C . LYS A 1 86 ? 9.836 -31.141 -3.387 1 91.62 86 LYS A C 1
ATOM 664 O O . LYS A 1 86 ? 10.828 -30.422 -3.523 1 91.62 86 LYS A O 1
ATOM 669 N N . HIS A 1 87 ? 8.578 -30.781 -3.703 1 92.62 87 HIS A N 1
ATOM 670 C CA . HIS A 1 87 ? 8.367 -29.5 -4.352 1 92.62 87 HIS A CA 1
ATOM 671 C C . HIS A 1 87 ? 7.711 -28.5 -3.4 1 92.62 87 HIS A C 1
ATOM 673 O O . HIS A 1 87 ? 6.895 -28.891 -2.557 1 92.62 87 HIS A O 1
ATOM 679 N N . VAL A 1 88 ? 8.18 -27.281 -3.516 1 96.06 88 VAL A N 1
ATOM 680 C CA . VAL A 1 88 ? 7.52 -26.172 -2.826 1 96.06 88 VAL A CA 1
ATOM 681 C C . VAL A 1 88 ? 6.688 -25.359 -3.82 1 96.06 88 VAL A C 1
ATOM 683 O O . VAL A 1 88 ? 7.211 -24.875 -4.824 1 96.06 88 VAL A O 1
ATOM 686 N N . LEU A 1 89 ? 5.383 -25.328 -3.531 1 96.94 89 LEU A N 1
ATOM 687 C CA . LEU A 1 89 ? 4.465 -24.641 -4.434 1 96.94 89 LEU A CA 1
ATOM 688 C C . LEU A 1 89 ? 3.992 -23.328 -3.832 1 96.94 89 LEU A C 1
ATOM 690 O O . LEU A 1 89 ? 3.777 -23.234 -2.621 1 96.94 89 LEU A O 1
ATOM 694 N N . TYR A 1 90 ? 3.82 -22.312 -4.711 1 96.81 90 TYR A N 1
ATOM 695 C CA . TYR A 1 90 ? 3.326 -21 -4.312 1 96.81 90 TYR A CA 1
ATOM 696 C C . TYR A 1 90 ? 2.037 -20.656 -5.051 1 96.81 90 TYR A C 1
ATOM 698 O O . TYR A 1 90 ? 1.893 -20.953 -6.234 1 96.81 90 TYR A O 1
ATOM 706 N N . GLN A 1 91 ? 1.101 -20.031 -4.359 1 95.12 91 GLN A N 1
ATOM 707 C CA . GLN A 1 91 ? -0.12 -19.5 -4.953 1 95.12 91 GLN A CA 1
ATOM 708 C C . GLN A 1 91 ? -0.6 -18.266 -4.199 1 95.12 91 GLN A C 1
ATOM 710 O O . GLN A 1 91 ? -0.203 -18.031 -3.057 1 95.12 91 GLN A O 1
ATOM 715 N N . LEU A 1 92 ? -1.458 -17.531 -4.797 1 94.75 92 LEU A N 1
ATOM 716 C CA . LEU A 1 92 ? -2.029 -16.359 -4.152 1 94.75 92 LEU A CA 1
ATOM 717 C C . LEU A 1 92 ? -2.857 -16.75 -2.934 1 94.75 92 LEU A C 1
ATOM 719 O O . LEU A 1 92 ? -3.553 -17.766 -2.955 1 94.75 92 LEU A O 1
ATOM 723 N N . ASP A 1 93 ? -2.732 -16 -1.889 1 93.94 93 ASP A N 1
ATOM 724 C CA . ASP A 1 93 ? -3.641 -16.094 -0.75 1 93.94 93 ASP A CA 1
ATOM 725 C C . ASP A 1 93 ? -4.672 -14.969 -0.769 1 93.94 93 ASP A C 1
ATOM 727 O O . ASP A 1 93 ? -4.551 -14 -0.02 1 93.94 93 ASP A O 1
ATOM 731 N N . PRO A 1 94 ? -5.727 -15.172 -1.531 1 90.75 94 PRO A N 1
ATOM 732 C CA . PRO A 1 94 ? -6.672 -14.07 -1.732 1 90.75 94 PRO A CA 1
ATOM 733 C C . PRO A 1 94 ? -7.367 -13.648 -0.442 1 90.75 94 PRO A C 1
ATOM 735 O O . PRO A 1 94 ? -7.602 -12.453 -0.222 1 90.75 94 PRO A O 1
ATOM 738 N N . GLY A 1 95 ? -7.75 -14.586 0.341 1 91.56 95 GLY A N 1
ATOM 739 C CA . GLY A 1 95 ? -8.414 -14.266 1.591 1 91.56 95 GLY A CA 1
ATOM 740 C C . GLY A 1 95 ? -7.582 -13.383 2.504 1 91.56 95 GLY A C 1
ATOM 741 O O . GLY A 1 95 ? -8.055 -12.352 2.984 1 91.56 95 GLY A O 1
ATOM 742 N N . ARG A 1 96 ? -6.391 -13.766 2.67 1 92.69 96 ARG A N 1
ATOM 743 C CA . ARG A 1 96 ? -5.508 -13.031 3.57 1 92.69 96 ARG A CA 1
ATOM 744 C C . ARG A 1 96 ? -5.156 -11.656 2.996 1 92.69 96 ARG A C 1
ATOM 746 O O . ARG A 1 96 ? -5.102 -10.672 3.729 1 92.69 96 ARG A O 1
ATOM 753 N N . ALA A 1 97 ? -4.93 -11.578 1.744 1 91.25 97 ALA A N 1
ATOM 754 C CA . ALA A 1 97 ? -4.59 -10.312 1.107 1 91.25 97 ALA A CA 1
ATOM 755 C C . ALA A 1 97 ? -5.719 -9.297 1.271 1 91.25 97 ALA A C 1
ATOM 757 O O . ALA A 1 97 ? -5.477 -8.148 1.645 1 91.25 97 ALA A O 1
ATOM 758 N N . VAL A 1 98 ? -6.926 -9.719 1.009 1 92.56 98 VAL A N 1
ATOM 759 C CA . VAL A 1 98 ? -8.086 -8.836 1.111 1 92.56 98 VAL A CA 1
ATOM 760 C C . VAL A 1 98 ? -8.281 -8.406 2.564 1 92.56 98 VAL A C 1
ATOM 762 O O . VAL A 1 98 ? -8.523 -7.23 2.842 1 92.56 98 VAL A O 1
ATOM 765 N N . GLN A 1 99 ? -8.133 -9.336 3.438 1 93.44 99 GLN A N 1
ATOM 766 C CA . GLN A 1 99 ? -8.297 -9.031 4.855 1 93.44 99 GLN A CA 1
ATOM 767 C C . GLN A 1 99 ? -7.254 -8.016 5.32 1 93.44 99 GLN A C 1
ATOM 769 O O . GLN A 1 99 ? -7.574 -7.098 6.078 1 93.44 99 GLN A O 1
ATOM 774 N N . LYS A 1 100 ? -6.121 -8.219 4.922 1 91.06 100 LYS A N 1
ATOM 775 C CA . LYS A 1 100 ? -5.059 -7.289 5.293 1 91.06 100 LYS A CA 1
ATOM 776 C C . LYS A 1 100 ? -5.352 -5.883 4.773 1 91.06 100 LYS A C 1
ATOM 778 O O . LYS A 1 100 ? -5.184 -4.902 5.5 1 91.06 100 LYS A O 1
ATOM 783 N N . PHE A 1 101 ? -5.762 -5.781 3.594 1 90.62 101 PHE A N 1
ATOM 784 C CA . PHE A 1 101 ? -6.082 -4.48 3.023 1 90.62 101 PHE A CA 1
ATOM 785 C C . PHE A 1 101 ? -7.238 -3.828 3.775 1 90.62 101 PHE A C 1
ATOM 787 O O . PHE A 1 101 ? -7.223 -2.621 4.023 1 90.62 101 PHE A O 1
ATOM 794 N N . LYS A 1 102 ? -8.203 -4.598 4.086 1 93.25 102 LYS A N 1
ATOM 795 C CA . LYS A 1 102 ? -9.336 -4.07 4.844 1 93.25 102 LYS A CA 1
ATOM 796 C C . LYS A 1 102 ? -8.891 -3.539 6.199 1 93.25 102 LYS A C 1
ATOM 798 O O . LYS A 1 102 ? -9.367 -2.496 6.652 1 93.25 102 LYS A O 1
ATOM 803 N N . MET A 1 103 ? -8.016 -4.273 6.797 1 92.19 103 MET A N 1
ATOM 804 C CA . MET A 1 103 ? -7.48 -3.824 8.078 1 92.19 103 MET A CA 1
ATOM 805 C C . MET A 1 103 ? -6.734 -2.504 7.93 1 92.19 103 MET A C 1
ATOM 807 O O . MET A 1 103 ? -6.871 -1.609 8.766 1 92.19 103 MET A O 1
ATOM 811 N N . ILE A 1 104 ? -5.992 -2.383 6.934 1 89.81 104 ILE A N 1
ATOM 812 C CA . ILE A 1 104 ? -5.242 -1.16 6.668 1 89.81 104 ILE A CA 1
ATOM 813 C C . ILE A 1 104 ? -6.207 -0.001 6.438 1 89.81 104 ILE A C 1
ATOM 815 O O . ILE A 1 104 ? -6.02 1.09 6.98 1 89.81 104 ILE A O 1
ATOM 819 N N . LEU A 1 105 ? -7.195 -0.21 5.668 1 91 105 LEU A N 1
ATOM 820 C CA . LEU A 1 105 ? -8.195 0.82 5.41 1 91 105 LEU A CA 1
ATOM 821 C C . LEU A 1 105 ? -8.867 1.265 6.707 1 91 105 LEU A C 1
ATOM 823 O O . LEU A 1 105 ? -9.094 2.459 6.914 1 91 105 LEU A O 1
ATOM 827 N N . ASN A 1 106 ? -9.148 0.303 7.535 1 93.75 106 ASN A N 1
ATOM 828 C CA . ASN A 1 106 ? -9.742 0.629 8.828 1 93.75 106 ASN A CA 1
ATOM 829 C C . ASN A 1 106 ? -8.836 1.54 9.648 1 93.75 106 ASN A C 1
ATOM 831 O O . ASN A 1 106 ? -9.297 2.518 10.234 1 93.75 106 ASN A O 1
ATOM 835 N N . HIS A 1 107 ? -7.602 1.234 9.656 1 91.31 107 HIS A N 1
ATOM 836 C CA . HIS A 1 107 ? -6.648 2.051 10.398 1 91.31 107 HIS A CA 1
ATOM 837 C C . HIS A 1 107 ? -6.508 3.436 9.781 1 91.31 107 HIS A C 1
ATOM 839 O O . HIS A 1 107 ? -6.328 4.426 10.492 1 91.31 107 HIS A O 1
ATOM 845 N N . LEU A 1 108 ? -6.555 3.484 8.477 1 90.62 108 LEU A N 1
ATOM 846 C CA . LEU A 1 108 ? -6.5 4.77 7.793 1 90.62 108 LEU A CA 1
ATOM 847 C C . LEU A 1 108 ? -7.703 5.633 8.156 1 90.62 108 LEU A C 1
ATOM 849 O O . LEU A 1 108 ? -7.559 6.832 8.414 1 90.62 108 LEU A O 1
ATOM 853 N N . GLU A 1 109 ? -8.812 5.047 8.188 1 93.19 109 GLU A N 1
ATOM 854 C CA . GLU A 1 109 ? -10.023 5.777 8.555 1 93.19 109 GLU A CA 1
ATOM 855 C C . GLU A 1 109 ? -9.961 6.258 10 1 93.19 109 GLU A C 1
ATOM 857 O O . GLU A 1 109 ? -10.422 7.355 10.32 1 93.19 109 GLU A O 1
ATOM 862 N N . GLU A 1 110 ? -9.445 5.457 10.828 1 92 110 GLU A N 1
ATOM 863 C CA . GLU A 1 110 ? -9.227 5.863 12.219 1 92 110 GLU A CA 1
ATOM 864 C C . GLU A 1 110 ? -8.289 7.066 12.297 1 92 110 GLU A C 1
ATOM 866 O O . GLU A 1 110 ? -8.555 8.016 13.039 1 92 110 GLU A O 1
ATOM 871 N N . LEU A 1 111 ? -7.25 6.988 11.586 1 90.69 111 LEU A N 1
ATOM 872 C CA . LEU A 1 111 ? -6.281 8.078 11.539 1 90.69 111 LEU A CA 1
ATOM 873 C C . LEU A 1 111 ? -6.945 9.383 11.117 1 90.69 111 LEU A C 1
ATOM 875 O O . LEU A 1 111 ? -6.742 10.422 11.742 1 90.69 111 LEU A O 1
ATOM 879 N N . VAL A 1 112 ? -7.727 9.352 10.086 1 89.69 112 VAL A N 1
ATOM 880 C CA . VAL A 1 112 ? -8.383 10.531 9.539 1 89.69 112 VAL A CA 1
ATOM 881 C C . VAL A 1 112 ? -9.375 11.086 10.555 1 89.69 112 VAL A C 1
ATOM 883 O O . VAL A 1 112 ? -9.516 12.305 10.695 1 89.69 112 VAL A O 1
ATOM 886 N N . ALA A 1 113 ? -10.07 10.281 11.234 1 90 113 ALA A N 1
ATOM 887 C CA . ALA A 1 113 ? -11.039 10.695 12.242 1 90 113 ALA A CA 1
ATOM 888 C C . ALA A 1 113 ? -10.359 11.438 13.391 1 90 113 ALA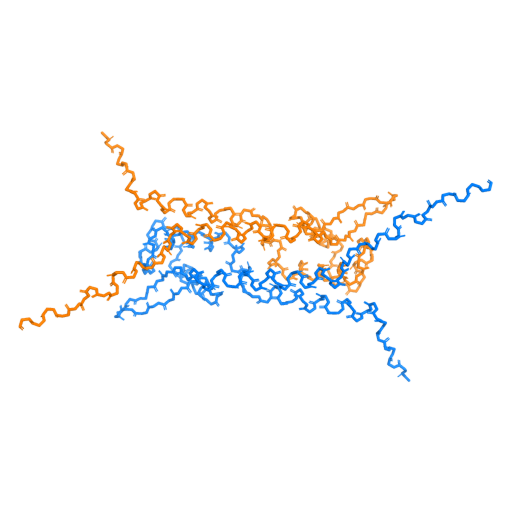 A C 1
ATOM 890 O O . ALA A 1 113 ? -10.938 12.359 13.977 1 90 113 ALA A O 1
ATOM 891 N N . ILE A 1 114 ? -9.18 11.117 13.617 1 88.12 114 ILE A N 1
ATOM 892 C CA . ILE A 1 114 ? -8.453 11.688 14.742 1 88.12 114 ILE A CA 1
ATOM 893 C C . ILE A 1 114 ? -7.805 13.008 14.336 1 88.12 114 ILE A C 1
ATOM 895 O O . ILE A 1 114 ? -7.93 14.008 15.039 1 88.12 114 ILE A O 1
ATOM 899 N N . CYS A 1 115 ? -7.137 12.977 13.258 1 83.81 115 CYS A N 1
ATOM 900 C CA . CYS A 1 115 ? -6.266 14.102 12.93 1 83.81 115 CYS A CA 1
ATOM 901 C C . CYS A 1 115 ? -7.016 15.148 12.117 1 83.81 115 CYS A C 1
ATOM 903 O O . CYS A 1 115 ? -6.574 16.297 12.016 1 83.81 115 CYS A O 1
ATOM 905 N N . CYS A 1 116 ? -8.086 14.812 11.422 1 79.31 116 CYS A N 1
ATOM 906 C CA . CYS A 1 116 ? -8.75 15.734 10.508 1 79.31 116 CYS A CA 1
ATOM 907 C C . CYS A 1 116 ? -10.258 15.672 10.664 1 79.31 116 CYS A C 1
ATOM 909 O O . CYS A 1 116 ? -10.977 15.32 9.727 1 79.31 116 CYS A O 1
ATOM 911 N N . PRO A 1 117 ? -10.672 15.969 11.805 1 66.88 117 PRO A N 1
ATOM 912 C CA . PRO A 1 117 ? -12.125 15.906 11.969 1 66.88 117 PRO A CA 1
ATOM 913 C C . PRO A 1 117 ? -12.867 16.891 11.07 1 66.88 117 PRO A C 1
ATOM 915 O O . PRO A 1 117 ? -12.32 17.938 10.703 1 66.88 117 PRO A O 1
ATOM 918 N N . PRO A 1 118 ? -13.875 16.438 10.312 1 61.28 118 PRO A N 1
ATOM 919 C CA . PRO A 1 118 ? -14.633 17.328 9.438 1 61.28 118 PRO A CA 1
ATOM 920 C C . PRO A 1 118 ? -14.875 18.703 10.062 1 61.28 118 PRO A C 1
ATOM 922 O O . PRO A 1 118 ? -14.945 18.812 11.289 1 61.28 118 PRO A O 1
ATOM 925 N N . LEU A 1 119 ? -14.32 19.703 9.344 1 56.72 119 LEU A N 1
ATOM 926 C CA . LEU A 1 119 ? -14.609 21.062 9.82 1 56.72 119 LEU A CA 1
ATOM 927 C C . LEU A 1 119 ? -16.047 21.156 10.328 1 56.72 119 LEU A C 1
ATOM 929 O O . LEU A 1 119 ? -16.938 20.516 9.789 1 56.72 119 LEU A O 1
ATOM 933 N N . GLU A 1 120 ? -16.203 21.484 11.547 1 52.56 120 GLU A N 1
ATOM 934 C CA . GLU A 1 120 ? -17.516 21.781 12.117 1 52.56 120 GLU A CA 1
ATOM 935 C C . GLU A 1 120 ? -18.312 22.719 11.219 1 52.56 120 GLU A C 1
ATOM 937 O O . GLU A 1 120 ? -17.75 23.641 10.617 1 52.56 120 GLU A O 1
ATOM 942 N N . PRO A 1 121 ? -19.438 22.344 10.727 1 52.19 121 PRO A N 1
ATOM 943 C CA . PRO A 1 121 ? -20.297 23.25 9.969 1 52.19 121 PRO A CA 1
ATOM 944 C C . PRO A 1 121 ? -20.266 24.688 10.508 1 52.19 121 PRO A C 1
ATOM 946 O O . PRO A 1 121 ? -20.422 25.641 9.742 1 52.19 121 PRO A O 1
ATOM 949 N N . ASN A 1 122 ? -20.234 24.828 11.734 1 48.97 122 ASN A N 1
ATOM 950 C CA . ASN A 1 122 ? -20.406 26.141 12.359 1 48.97 122 ASN A CA 1
ATOM 951 C C . ASN A 1 122 ? -19.25 27.078 12.039 1 48.97 122 ASN A C 1
ATOM 953 O O . ASN A 1 122 ? -19.328 28.281 12.336 1 48.97 122 ASN A O 1
ATOM 957 N N . GLN A 1 123 ? -18.109 26.609 11.805 1 48.16 123 GLN A N 1
ATOM 958 C CA . GLN A 1 123 ? -17 27.516 11.555 1 48.16 123 GLN A CA 1
ATOM 959 C C . GLN A 1 123 ? -17.062 28.094 10.141 1 48.16 123 GLN A C 1
ATOM 961 O O . GLN A 1 123 ? -16.266 28.953 9.766 1 48.16 123 GLN A O 1
ATOM 966 N N . ILE A 1 124 ? -17.812 27.547 9.203 1 46.62 124 ILE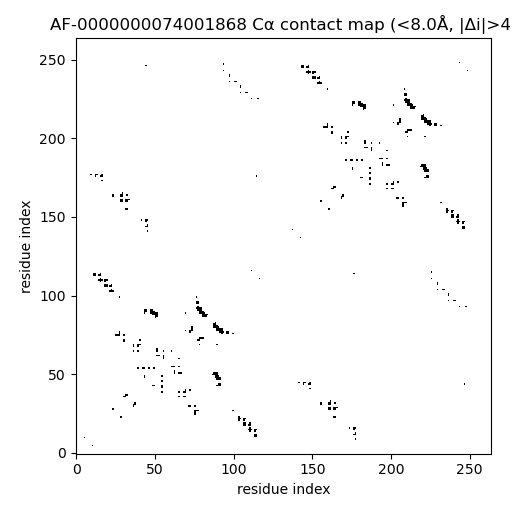 A N 1
ATOM 967 C CA . ILE A 1 124 ? -18.109 28.172 7.918 1 46.62 124 ILE A CA 1
ATOM 968 C C . ILE A 1 124 ? -18.906 29.453 8.133 1 46.62 124 ILE A C 1
ATOM 970 O O . ILE A 1 124 ? -18.672 30.453 7.457 1 46.62 124 ILE A O 1
ATOM 974 N N . HIS A 1 125 ? -19.922 29.406 8.93 1 44.41 125 HIS A N 1
ATOM 975 C CA . HIS A 1 125 ? -20.938 30.453 8.984 1 44.41 125 HIS A CA 1
ATOM 976 C C . HIS A 1 125 ? -20.422 31.672 9.719 1 44.41 125 HIS A C 1
ATOM 978 O O . HIS A 1 125 ? -21.094 32.719 9.75 1 44.41 125 HIS A O 1
ATOM 984 N N . SER A 1 126 ? -19.422 31.547 10.609 1 44.38 126 SER A N 1
ATOM 985 C CA . SER A 1 126 ? -19.359 32.656 11.539 1 44.38 126 SER A CA 1
ATOM 986 C C . SER A 1 126 ? -18.75 33.906 10.875 1 44.38 126 SER A C 1
ATOM 988 O O . SER A 1 126 ? -18.594 34.938 11.508 1 44.38 126 SER A O 1
ATOM 990 N N . LYS A 1 127 ? -17.984 33.844 9.734 1 46.53 127 LYS A N 1
ATOM 991 C CA . LYS A 1 127 ? -17.438 35.156 9.367 1 46.53 127 LYS A CA 1
ATOM 992 C C . LYS A 1 127 ? -18.5 36.031 8.719 1 46.53 127 LYS A C 1
ATOM 994 O O . LYS A 1 127 ? -18.734 35.969 7.512 1 46.53 127 LYS A O 1
ATOM 999 N N . ARG A 1 128 ? -19.719 36.094 9.273 1 42.19 128 ARG A N 1
ATOM 1000 C CA . ARG A 1 128 ? -20.562 37.188 8.797 1 42.19 128 ARG A CA 1
ATOM 1001 C C . ARG A 1 128 ? -19.891 38.531 9.008 1 42.19 128 ARG A C 1
ATOM 1003 O O . ARG A 1 128 ? -19.406 38.812 10.102 1 42.19 128 ARG A O 1
ATOM 1010 N N . PRO A 1 129 ? -19.484 39.188 7.914 1 42.88 129 PRO A N 1
ATOM 1011 C CA . PRO A 1 129 ? -19.047 40.562 8.062 1 42.88 129 PRO A CA 1
ATOM 1012 C C . PRO A 1 129 ? -20 41.406 8.922 1 42.88 129 PRO A C 1
ATOM 1014 O O . PRO A 1 129 ? -21.219 41.281 8.797 1 42.88 129 PRO A O 1
ATOM 1017 N N . ASN A 1 130 ? -19.859 41.438 10.242 1 41.25 130 ASN A N 1
ATOM 1018 C CA . ASN A 1 130 ? -20.531 42.5 10.992 1 41.25 130 ASN A CA 1
ATOM 1019 C C . ASN A 1 130 ? -20.562 43.812 10.227 1 41.25 130 ASN A C 1
ATOM 1021 O O . ASN A 1 130 ? -19.5 44.406 9.969 1 41.25 130 ASN A O 1
ATOM 1025 N N . GLY A 1 131 ? -21.328 43.969 9.211 1 33.75 131 GLY A N 1
ATOM 1026 C CA . GLY A 1 131 ? -21.719 45.25 8.703 1 33.75 131 GLY A CA 1
ATOM 1027 C C . GLY A 1 131 ? -22.062 46.25 9.797 1 33.75 131 GLY A C 1
ATOM 1028 O O . GLY A 1 131 ? -23.047 46.062 10.523 1 33.75 131 GLY A O 1
ATOM 1029 N N . ASN A 1 132 ? -21.156 46.719 10.719 1 29.55 132 ASN A N 1
ATOM 1030 C CA . ASN A 1 132 ? -21.422 48.094 11.133 1 29.55 132 ASN A CA 1
ATOM 1031 C C . ASN A 1 132 ? -21.25 49.062 9.984 1 29.55 132 ASN A C 1
ATOM 1033 O O . ASN A 1 132 ? -20.359 48.906 9.148 1 29.55 132 ASN A O 1
ATOM 1037 N N . MET B 1 1 ? -0.711 -19.969 -39.875 1 40.47 1 MET B N 1
ATOM 1038 C CA . MET B 1 1 ? -0.153 -19.453 -38.625 1 40.47 1 MET B CA 1
ATOM 1039 C C . MET B 1 1 ? -1.253 -19.188 -37.594 1 40.47 1 MET B C 1
ATOM 1041 O O . MET B 1 1 ? -1.957 -18.188 -37.688 1 40.47 1 MET B O 1
ATOM 1045 N N . THR B 1 2 ? -2.055 -20.141 -37.062 1 44.72 2 THR B N 1
ATOM 1046 C CA . THR B 1 2 ? -3.311 -20.109 -36.344 1 44.72 2 THR B CA 1
ATOM 1047 C C . THR B 1 2 ? -3.135 -19.391 -35 1 44.72 2 THR B C 1
ATOM 1049 O O . THR B 1 2 ? -2.207 -19.688 -34.25 1 44.72 2 THR B O 1
ATOM 1052 N N . SER B 1 3 ? -3.336 -18.109 -34.969 1 49.88 3 SER B N 1
ATOM 1053 C CA . SER B 1 3 ? -3.359 -17.266 -33.75 1 49.88 3 SER B CA 1
ATOM 1054 C C . SER B 1 3 ? -4.004 -17.984 -32.594 1 49.88 3 SER B C 1
ATOM 1056 O O . SER B 1 3 ? -5.164 -18.406 -32.656 1 49.88 3 SER B O 1
ATOM 1058 N N . ARG B 1 4 ? -3.355 -18.969 -32 1 54.47 4 ARG B N 1
ATOM 1059 C CA . ARG B 1 4 ? -3.943 -19.766 -30.922 1 54.47 4 ARG B CA 1
ATOM 1060 C C . ARG B 1 4 ? -4.742 -18.875 -29.969 1 54.47 4 ARG B C 1
ATOM 1062 O O . ARG B 1 4 ? -4.195 -17.938 -29.375 1 54.47 4 ARG B O 1
ATOM 1069 N N . SER B 1 5 ? -5.961 -18.688 -30.141 1 61.06 5 SER B N 1
ATOM 1070 C CA . SER B 1 5 ? -6.949 -18.047 -29.281 1 61.06 5 SER B CA 1
ATOM 1071 C C . SER B 1 5 ? -6.742 -18.438 -27.828 1 61.06 5 SER B C 1
ATOM 1073 O O . SER B 1 5 ? -6.535 -19.609 -27.516 1 61.06 5 SER B O 1
ATOM 1075 N N . LYS B 1 6 ? -6.281 -17.469 -27.047 1 67.56 6 LYS B N 1
ATOM 1076 C CA . LYS B 1 6 ? -6.074 -17.734 -25.625 1 67.56 6 LYS B CA 1
ATOM 1077 C C . LYS B 1 6 ? -7.246 -18.516 -25.031 1 67.56 6 LYS B C 1
ATOM 1079 O O . LYS B 1 6 ? -8.406 -18.219 -25.328 1 67.56 6 LYS B O 1
ATOM 1084 N N . SER B 1 7 ? -6.969 -19.609 -24.422 1 81.69 7 SER B N 1
ATOM 1085 C CA . SER B 1 7 ? -7.996 -20.344 -23.688 1 81.69 7 SER B CA 1
ATOM 1086 C C . SER B 1 7 ? -8.695 -19.453 -22.672 1 81.69 7 SER B C 1
ATOM 1088 O O . SER B 1 7 ? -8.18 -18.391 -22.297 1 81.69 7 SER B O 1
ATOM 1090 N N . ASN B 1 8 ? -9.984 -19.703 -22.406 1 78.44 8 ASN B N 1
ATOM 1091 C CA . ASN B 1 8 ? -10.742 -18.984 -21.391 1 78.44 8 ASN B CA 1
ATOM 1092 C C . ASN B 1 8 ? -9.938 -18.812 -20.109 1 78.44 8 ASN B C 1
ATOM 1094 O O . ASN B 1 8 ? -10 -17.766 -19.453 1 78.44 8 ASN B O 1
ATOM 1098 N N . SER B 1 9 ? -9.148 -19.828 -19.828 1 80.06 9 SER B N 1
ATOM 1099 C CA . SER B 1 9 ? -8.32 -19.75 -18.625 1 80.06 9 SER B CA 1
ATOM 1100 C C . SER B 1 9 ? -7.234 -18.688 -18.766 1 80.06 9 SER B C 1
ATOM 1102 O O . SER B 1 9 ? -6.969 -17.938 -17.828 1 80.06 9 SER B O 1
ATOM 1104 N N . GLU B 1 10 ? -6.707 -18.656 -19.969 1 82.25 10 GLU B N 1
ATOM 1105 C CA . GLU B 1 10 ? -5.66 -17.672 -20.219 1 82.25 10 GLU B CA 1
ATOM 1106 C C . GLU B 1 10 ? -6.219 -16.25 -20.203 1 82.25 10 GLU B C 1
ATOM 1108 O O . GLU B 1 10 ? -5.574 -15.328 -19.703 1 82.25 10 GLU B O 1
ATOM 1113 N N . LYS B 1 11 ? -7.379 -16.094 -20.75 1 85.94 11 LYS B N 1
ATOM 1114 C CA . LYS B 1 11 ? -8.023 -14.773 -20.75 1 85.94 11 LYS B CA 1
ATOM 1115 C C . LYS B 1 11 ? -8.328 -14.32 -19.328 1 85.94 11 LYS B C 1
ATOM 1117 O O . LYS B 1 11 ? -8.164 -13.141 -19 1 85.94 11 LYS B O 1
ATOM 1122 N N . ARG B 1 12 ? -8.75 -15.219 -18.484 1 86.44 12 ARG B N 1
ATOM 1123 C CA . ARG B 1 12 ? -9.039 -14.898 -17.094 1 86.44 12 ARG B CA 1
ATOM 1124 C C . ARG B 1 12 ? -7.773 -14.469 -16.359 1 86.44 12 ARG B C 1
ATOM 1126 O O . ARG B 1 12 ? -7.809 -13.523 -15.555 1 86.44 12 ARG B O 1
ATOM 1133 N N . LYS B 1 13 ? -6.73 -15.086 -16.719 1 86.12 13 LYS B N 1
ATOM 1134 C CA . LYS B 1 13 ? -5.469 -14.734 -16.078 1 86.12 13 LYS B CA 1
ATOM 1135 C C . LYS B 1 13 ? -4.992 -13.352 -16.516 1 86.12 13 LYS B C 1
ATOM 1137 O O . LYS B 1 13 ? -4.477 -12.586 -15.695 1 86.12 13 LYS B O 1
ATOM 1142 N N . ASP B 1 14 ? -5.23 -13.062 -17.719 1 90.44 14 ASP B N 1
ATOM 1143 C CA . ASP B 1 14 ? -4.852 -11.742 -18.234 1 90.44 14 ASP B CA 1
ATOM 1144 C C . ASP B 1 14 ? -5.676 -10.648 -17.562 1 90.44 14 ASP B C 1
ATOM 1146 O O . ASP B 1 14 ? -5.16 -9.562 -17.281 1 90.44 14 ASP B O 1
ATOM 1150 N N . LEU B 1 15 ? -6.891 -10.945 -17.359 1 90.06 15 LEU B N 1
ATOM 1151 C CA . LEU B 1 15 ? -7.762 -9.992 -16.688 1 90.06 15 LEU B CA 1
ATOM 1152 C C . LEU B 1 15 ? -7.324 -9.781 -15.242 1 90.06 15 LEU B C 1
ATOM 1154 O O . LEU B 1 15 ? -7.402 -8.672 -14.719 1 90.06 15 LEU B O 1
ATOM 1158 N N . ALA B 1 16 ? -6.922 -10.852 -14.656 1 91.38 16 ALA B N 1
ATOM 1159 C CA . ALA B 1 16 ? -6.445 -10.75 -13.273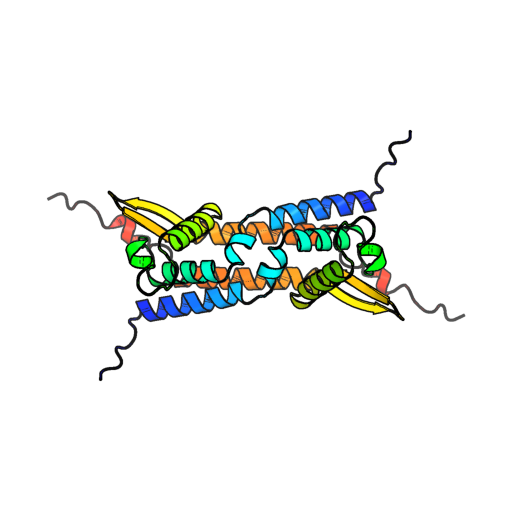 1 91.38 16 ALA B CA 1
ATOM 1160 C C . ALA B 1 16 ? -5.191 -9.891 -13.195 1 91.38 16 ALA B C 1
ATOM 1162 O O . ALA B 1 16 ? -5.035 -9.102 -12.258 1 91.38 16 ALA B O 1
ATOM 1163 N N . ILE B 1 17 ? -4.363 -9.992 -14.141 1 91.5 17 ILE B N 1
ATOM 1164 C CA . ILE B 1 17 ? -3.137 -9.203 -14.164 1 91.5 17 ILE B CA 1
ATOM 1165 C C . ILE B 1 17 ? -3.473 -7.734 -14.391 1 91.5 17 ILE B C 1
ATOM 1167 O O . ILE B 1 17 ? -2.861 -6.848 -13.789 1 91.5 17 ILE B O 1
ATOM 1171 N N . ASP B 1 18 ? -4.426 -7.461 -15.25 1 91.19 18 ASP B N 1
ATOM 1172 C CA . ASP B 1 18 ? -4.875 -6.086 -15.453 1 91.19 18 ASP B CA 1
ATOM 1173 C C . ASP B 1 18 ? -5.402 -5.48 -14.156 1 91.19 18 ASP B C 1
ATOM 1175 O O . ASP B 1 18 ? -5.125 -4.316 -13.852 1 91.19 18 ASP B O 1
ATOM 1179 N N . ALA B 1 19 ? -6.172 -6.277 -13.438 1 89.25 19 ALA B N 1
ATOM 1180 C CA . ALA B 1 19 ? -6.688 -5.82 -12.148 1 89.25 19 ALA B CA 1
ATOM 1181 C C . ALA B 1 19 ? -5.547 -5.543 -11.172 1 89.25 19 ALA B C 1
ATOM 1183 O O . ALA B 1 19 ? -5.59 -4.562 -10.422 1 89.25 19 ALA B O 1
ATOM 1184 N N . LEU B 1 20 ? -4.527 -6.363 -11.18 1 90.5 20 LEU B N 1
ATOM 1185 C CA . LEU B 1 20 ? -3.367 -6.156 -10.32 1 90.5 20 LEU B CA 1
ATOM 1186 C C . LEU B 1 20 ? -2.662 -4.848 -10.672 1 90.5 20 LEU B C 1
ATOM 1188 O O . LEU B 1 20 ? -2.227 -4.117 -9.781 1 90.5 20 LEU B O 1
ATOM 1192 N N . ASN B 1 21 ? -2.57 -4.59 -11.945 1 90.88 21 ASN B N 1
ATOM 1193 C CA . ASN B 1 21 ? -1.938 -3.35 -12.375 1 90.88 21 ASN B CA 1
ATOM 1194 C C . ASN B 1 21 ? -2.703 -2.127 -11.875 1 90.88 21 ASN B C 1
ATOM 1196 O O . ASN B 1 21 ? -2.104 -1.094 -11.57 1 90.88 21 ASN B O 1
ATOM 1200 N N . GLN B 1 22 ? -3.971 -2.242 -11.797 1 86.69 22 GLN B N 1
ATOM 1201 C CA . GLN B 1 22 ? -4.77 -1.156 -11.242 1 86.69 22 GLN B CA 1
ATOM 1202 C C . GLN B 1 22 ? -4.52 -1.002 -9.742 1 86.69 22 GLN B C 1
ATOM 1204 O O . GLN B 1 22 ? -4.5 0.116 -9.219 1 86.69 22 GLN B O 1
ATOM 1209 N N . VAL B 1 23 ? -4.359 -2.072 -9.102 1 83.25 23 VAL B N 1
ATOM 1210 C CA . VAL B 1 23 ? -4.055 -2.064 -7.676 1 83.25 23 VAL B CA 1
ATOM 1211 C C . VAL B 1 23 ? -2.723 -1.358 -7.434 1 83.25 23 VAL B C 1
ATOM 1213 O O . VAL B 1 23 ? -2.604 -0.542 -6.516 1 83.25 23 VAL B O 1
ATOM 1216 N N . LEU B 1 24 ? -1.758 -1.627 -8.266 1 80.81 24 LEU B N 1
ATOM 1217 C CA . LEU B 1 24 ? -0.385 -1.182 -8.062 1 80.81 24 LEU B CA 1
ATOM 1218 C C . LEU B 1 24 ? -0.162 0.196 -8.672 1 80.81 24 LEU B C 1
ATOM 1220 O O . LEU B 1 24 ? 0.837 0.857 -8.383 1 80.81 24 LEU B O 1
ATOM 1224 N N . ASP B 1 25 ? -0.869 0.494 -9.758 1 64.88 25 ASP B N 1
ATOM 1225 C CA . ASP B 1 25 ? -0.637 1.707 -10.539 1 64.88 25 ASP B CA 1
ATOM 1226 C C . ASP B 1 25 ? -0.678 2.947 -9.648 1 64.88 25 ASP B C 1
ATOM 1228 O O . ASP B 1 25 ? -0.083 3.975 -9.977 1 64.88 25 ASP B O 1
ATOM 1232 N N . SER B 1 26 ? -1.056 2.799 -8.5 1 62.72 26 SER B N 1
ATOM 1233 C CA . SER B 1 26 ? -1.295 4.066 -7.82 1 62.72 26 SER B CA 1
ATOM 1234 C C . SER B 1 26 ? -0.1 4.469 -6.965 1 62.72 26 SER B C 1
ATOM 1236 O O . SER B 1 26 ? 0.245 3.775 -6.004 1 62.72 26 SER B O 1
ATOM 1238 N N . LYS B 1 27 ? 1.105 5.023 -7.797 1 75.44 27 LYS B N 1
ATOM 1239 C CA . LYS B 1 27 ? 2.178 5.676 -7.055 1 75.44 27 LYS B CA 1
ATOM 1240 C C . LYS B 1 27 ? 1.836 5.781 -5.57 1 75.44 27 LYS B C 1
ATOM 1242 O O . LYS B 1 27 ? 2.674 6.184 -4.762 1 75.44 27 LYS B O 1
ATOM 1247 N N . PHE B 1 28 ? 0.676 5.34 -5.242 1 84.69 28 PHE B N 1
ATOM 1248 C CA . PHE B 1 28 ? 0.166 5.543 -3.891 1 84.69 28 PHE B CA 1
ATOM 1249 C C . PHE B 1 28 ? 0.851 4.602 -2.906 1 84.69 28 PHE B C 1
ATOM 1251 O O . PHE B 1 28 ? 1.417 5.043 -1.905 1 84.69 28 PHE B O 1
ATOM 1258 N N . LEU B 1 29 ? 0.876 3.27 -3.301 1 85.94 29 LEU B N 1
ATOM 1259 C CA . LEU B 1 29 ? 1.478 2.291 -2.402 1 85.94 29 LEU B CA 1
ATOM 1260 C C . LEU B 1 29 ? 2.979 2.525 -2.27 1 85.94 29 LEU B C 1
ATOM 1262 O O . LEU B 1 29 ? 3.531 2.438 -1.171 1 85.94 29 LEU B O 1
ATOM 1266 N N . THR B 1 30 ? 3.58 2.902 -3.359 1 86 30 THR B N 1
ATOM 1267 C CA . THR B 1 30 ? 5.02 3.148 -3.361 1 86 30 THR B CA 1
ATOM 1268 C C . THR B 1 30 ? 5.359 4.367 -2.512 1 86 30 THR B C 1
ATOM 1270 O O . THR B 1 30 ? 6.398 4.398 -1.849 1 86 30 THR B O 1
ATOM 1273 N N . ALA B 1 31 ? 4.461 5.289 -2.537 1 90.62 31 ALA B N 1
ATOM 1274 C CA . ALA B 1 31 ? 4.68 6.512 -1.766 1 90.62 31 ALA B CA 1
ATOM 1275 C C . ALA B 1 31 ? 4.703 6.219 -0.268 1 90.62 31 ALA B C 1
ATOM 1277 O O . ALA B 1 31 ? 5.32 6.953 0.505 1 90.62 31 ALA B O 1
ATOM 1278 N N . LEU B 1 32 ? 4.07 5.156 0.143 1 89.94 32 LEU B N 1
ATOM 1279 C CA . LEU B 1 32 ? 3.938 4.844 1.562 1 89.94 32 LEU B CA 1
ATOM 1280 C C . LEU B 1 32 ? 4.922 3.752 1.973 1 89.94 32 LEU B C 1
ATOM 1282 O O . LEU B 1 32 ? 4.867 3.258 3.102 1 89.94 32 LEU B O 1
ATOM 1286 N N . ALA B 1 33 ? 5.859 3.4 1.116 1 86.75 33 ALA B N 1
ATOM 1287 C CA . ALA B 1 33 ? 6.707 2.242 1.381 1 86.75 33 ALA B CA 1
ATOM 1288 C C . ALA B 1 33 ? 8.117 2.676 1.77 1 86.75 33 ALA B C 1
ATOM 1290 O O . ALA B 1 33 ? 8.953 1.843 2.133 1 86.75 33 ALA B O 1
ATOM 1291 N N . GLU B 1 34 ? 8.461 3.93 1.804 1 88.06 34 GLU B N 1
ATOM 1292 C CA . GLU B 1 34 ? 9.805 4.406 2.117 1 88.06 34 GLU B CA 1
ATOM 1293 C C . GLU B 1 34 ? 9.883 4.941 3.545 1 88.06 34 GLU B C 1
ATOM 1295 O O . GLU B 1 34 ? 9.203 5.91 3.887 1 88.06 34 GLU B O 1
ATOM 1300 N N . PRO B 1 35 ? 10.82 4.402 4.336 1 88.81 35 PRO B N 1
ATOM 1301 C CA . PRO B 1 35 ? 10.883 4.77 5.754 1 88.81 35 PRO B CA 1
ATOM 1302 C C . PRO B 1 35 ? 11.156 6.258 5.969 1 88.81 35 PRO B C 1
ATOM 1304 O O . PRO B 1 35 ? 10.523 6.887 6.82 1 88.81 35 PRO B O 1
ATOM 1307 N N . SER B 1 36 ? 12.117 6.812 5.273 1 92.12 36 SER B N 1
ATOM 1308 C CA . SER B 1 36 ? 12.43 8.227 5.457 1 92.12 36 SER B CA 1
ATOM 1309 C C . SER B 1 36 ? 11.25 9.109 5.059 1 92.12 36 SER B C 1
ATOM 1311 O O . SER B 1 36 ? 10.992 10.133 5.691 1 92.12 36 SER B O 1
ATOM 1313 N N . ARG B 1 37 ? 10.555 8.703 4.059 1 93.5 37 ARG B N 1
ATOM 1314 C CA . ARG B 1 37 ? 9.383 9.445 3.617 1 93.5 37 ARG B CA 1
ATOM 1315 C C . ARG B 1 37 ? 8.258 9.352 4.641 1 93.5 37 ARG B C 1
ATOM 1317 O O . ARG B 1 37 ? 7.492 10.305 4.824 1 93.5 37 ARG B O 1
ATOM 1324 N N . ILE B 1 38 ? 8.172 8.273 5.289 1 92.88 38 ILE B N 1
ATOM 1325 C CA . ILE B 1 38 ? 7.176 8.086 6.34 1 92.88 38 ILE B CA 1
ATOM 1326 C C . ILE B 1 38 ? 7.473 9.023 7.508 1 92.88 38 ILE B C 1
ATOM 1328 O O . ILE B 1 38 ? 6.555 9.562 8.133 1 92.88 38 ILE B O 1
ATOM 1332 N N . GLU B 1 39 ? 8.719 9.188 7.781 1 93.62 39 GLU B N 1
ATOM 1333 C CA . GLU B 1 39 ? 9.086 10.133 8.828 1 93.62 39 GLU B CA 1
ATOM 1334 C C . GLU B 1 39 ? 8.609 11.547 8.492 1 93.62 39 GLU B C 1
ATOM 1336 O O . GLU B 1 39 ? 8.133 12.273 9.367 1 93.62 39 GLU B O 1
ATOM 1341 N N . VAL B 1 40 ? 8.766 11.891 7.305 1 96 40 VAL B N 1
ATOM 1342 C CA . VAL B 1 40 ? 8.297 13.195 6.855 1 96 40 VAL B CA 1
ATOM 1343 C C . VAL B 1 40 ? 6.777 13.273 6.984 1 96 40 VAL B C 1
ATOM 1345 O O . VAL B 1 40 ? 6.242 14.281 7.457 1 96 40 VAL B O 1
ATOM 1348 N N . LEU B 1 41 ? 6.09 12.219 6.613 1 95.19 41 LEU B N 1
ATOM 1349 C CA . LEU B 1 41 ? 4.637 12.164 6.73 1 95.19 41 LEU B CA 1
ATOM 1350 C C . LEU B 1 41 ? 4.207 12.305 8.188 1 95.19 41 LEU B C 1
ATOM 1352 O O . LEU B 1 41 ? 3.256 13.023 8.492 1 95.19 41 LEU B O 1
ATOM 1356 N N . LYS B 1 42 ? 4.891 11.695 9.078 1 93.81 42 LYS B N 1
ATOM 1357 C CA . LYS B 1 42 ? 4.598 11.805 10.5 1 93.81 42 LYS B CA 1
ATOM 1358 C C . LYS B 1 42 ? 4.719 13.25 10.977 1 93.81 42 LYS B C 1
ATOM 1360 O O . LYS B 1 42 ? 3.906 13.719 11.773 1 93.81 42 LYS B O 1
ATOM 1365 N N . GLN B 1 43 ? 5.711 13.906 10.492 1 94.19 43 GLN B N 1
ATOM 1366 C CA . GLN B 1 43 ? 5.902 15.305 10.852 1 94.19 43 GLN B CA 1
ATOM 1367 C C . GLN B 1 43 ? 4.73 16.156 10.375 1 94.19 43 GLN B C 1
ATOM 1369 O O . GLN B 1 43 ? 4.281 17.062 11.094 1 94.19 43 GLN B O 1
ATOM 1374 N N . VAL B 1 44 ? 4.266 15.875 9.227 1 95.25 44 VAL B N 1
ATOM 1375 C CA . VAL B 1 44 ? 3.125 16.609 8.695 1 95.25 44 VAL B CA 1
ATOM 1376 C C . VAL B 1 44 ? 1.903 16.375 9.586 1 95.25 44 VAL B C 1
ATOM 1378 O O . VAL B 1 44 ? 1.159 17.312 9.891 1 95.25 44 VAL B O 1
ATOM 1381 N N . ILE B 1 45 ? 1.727 15.211 9.984 1 92 45 ILE B N 1
ATOM 1382 C CA . ILE B 1 45 ? 0.593 14.867 10.836 1 92 45 ILE B CA 1
ATOM 1383 C C . ILE B 1 45 ? 0.733 15.555 12.188 1 92 45 ILE B C 1
ATOM 1385 O O . ILE B 1 45 ? -0.244 16.078 12.727 1 92 45 ILE B O 1
ATOM 1389 N N . ARG B 1 46 ? 1.897 15.656 12.711 1 90.75 46 ARG B N 1
ATOM 1390 C CA . ARG B 1 46 ? 2.162 16.266 14 1 90.75 46 ARG B CA 1
ATOM 1391 C C . ARG B 1 46 ? 1.904 17.781 13.961 1 90.75 46 ARG B C 1
ATOM 1393 O O . ARG B 1 46 ? 1.351 18.344 14.898 1 90.75 46 ARG B O 1
ATOM 1400 N N . HIS B 1 47 ? 2.248 18.391 12.914 1 91 47 HIS B N 1
ATOM 1401 C CA . HIS B 1 47 ? 2.164 19.844 12.812 1 91 47 HIS B CA 1
ATOM 1402 C C . HIS B 1 47 ? 0.805 20.281 12.273 1 91 47 HIS B C 1
ATOM 1404 O O . HIS B 1 47 ? 0.349 21.391 12.555 1 91 47 HIS B O 1
ATOM 1410 N N . GLY B 1 48 ? 0.195 19.297 11.516 1 89.56 48 GLY B N 1
ATOM 1411 C CA . GLY B 1 48 ? -0.957 19.719 10.734 1 89.56 48 GLY B CA 1
ATOM 1412 C C . GLY B 1 48 ? -0.58 20.484 9.484 1 89.56 48 GLY B C 1
ATOM 1413 O O . GLY B 1 48 ? 0.295 20.062 8.727 1 89.56 48 GLY B O 1
ATOM 1414 N N . LYS B 1 49 ? -1.1 21.672 9.25 1 92.31 49 LYS B N 1
ATOM 1415 C CA . LYS B 1 49 ? -0.701 22.516 8.125 1 92.31 49 LYS B CA 1
ATOM 1416 C C . LYS B 1 49 ? 0.624 23.203 8.414 1 92.31 49 LYS B C 1
ATOM 1418 O O . LYS B 1 49 ? 0.748 23.938 9.398 1 92.31 49 LYS B O 1
ATOM 1423 N N . ALA B 1 50 ? 1.676 22.922 7.574 1 94.88 50 ALA B N 1
ATOM 1424 C CA . ALA B 1 50 ? 3.002 23.438 7.891 1 94.88 50 ALA B CA 1
ATOM 1425 C C . ALA B 1 50 ? 3.85 23.594 6.629 1 94.88 50 ALA B C 1
ATOM 1427 O O . ALA B 1 50 ? 3.629 22.891 5.641 1 94.88 50 ALA B O 1
ATOM 1428 N N . ASP B 1 51 ? 4.812 24.547 6.715 1 96.06 51 ASP B N 1
ATOM 1429 C CA . ASP B 1 51 ? 5.734 24.703 5.59 1 96.06 51 ASP B CA 1
ATOM 1430 C C . ASP B 1 51 ? 7.023 23.906 5.828 1 96.06 51 ASP B C 1
ATOM 1432 O O . ASP B 1 51 ? 7.195 23.297 6.887 1 96.06 51 ASP B O 1
ATOM 1436 N N . ILE B 1 52 ? 7.883 23.859 4.801 1 95.25 52 ILE B N 1
ATOM 1437 C CA . ILE B 1 52 ? 9.07 23.016 4.82 1 95.25 52 ILE B CA 1
ATOM 1438 C C . ILE B 1 52 ? 9.969 23.422 5.988 1 95.25 52 ILE B C 1
ATOM 1440 O O . ILE B 1 52 ? 10.641 22.562 6.582 1 95.25 52 ILE B O 1
ATOM 1444 N N . SER B 1 53 ? 10 24.703 6.34 1 94.25 53 SER B N 1
ATOM 1445 C CA . SER B 1 53 ? 10.828 25.172 7.449 1 94.25 53 SER B CA 1
ATOM 1446 C C . SER B 1 53 ? 10.359 24.578 8.773 1 94.25 53 SER B C 1
ATOM 1448 O O . SER B 1 53 ? 11.172 24.094 9.57 1 94.25 53 SER B O 1
ATOM 1450 N N . GLU B 1 54 ? 9.102 24.641 8.977 1 94.31 54 GLU B N 1
ATOM 1451 C CA . GLU B 1 54 ? 8.516 24.062 10.188 1 94.31 54 GLU B CA 1
ATOM 1452 C C . GLU B 1 54 ? 8.719 22.547 10.234 1 94.31 54 GLU B C 1
ATOM 1454 O O . GLU B 1 54 ? 9.047 22 11.281 1 94.31 54 GLU B O 1
ATOM 1459 N N . LEU B 1 55 ? 8.578 21.891 9.117 1 95.12 55 LEU B N 1
ATOM 1460 C CA . LEU B 1 55 ? 8.648 20.422 9.039 1 95.12 55 LEU B CA 1
ATOM 1461 C C . LEU B 1 55 ? 10.086 19.938 9.227 1 95.12 55 LEU B C 1
ATOM 1463 O O . LEU B 1 55 ? 10.312 18.828 9.711 1 95.12 55 LEU B O 1
ATOM 1467 N N . SER B 1 56 ? 10.992 20.734 8.828 1 94.06 56 SER B N 1
ATOM 1468 C CA . SER B 1 56 ? 12.398 20.344 8.867 1 94.06 56 SER B CA 1
ATOM 1469 C C . SER B 1 56 ? 12.969 20.469 10.281 1 94.06 56 SER B C 1
ATOM 1471 O O . SER B 1 56 ? 14.023 19.906 10.578 1 94.06 56 SER B O 1
ATOM 1473 N N . GLU B 1 57 ? 12.203 21.172 11.062 1 89.56 57 GLU B N 1
ATOM 1474 C CA . GLU B 1 57 ? 12.695 21.375 12.422 1 89.56 57 GLU B CA 1
ATOM 1475 C C . GLU B 1 57 ? 12.82 20.047 13.164 1 89.56 57 GLU B C 1
ATOM 1477 O O . GLU B 1 57 ? 11.867 19.281 13.227 1 89.56 57 GLU B O 1
ATOM 1482 N N . GLY B 1 58 ? 14.023 19.656 13.609 1 86.69 58 GLY B N 1
ATOM 1483 C CA . GLY B 1 58 ? 14.234 18.453 14.398 1 86.69 58 GLY B CA 1
ATOM 1484 C C . GLY B 1 58 ? 14.492 17.219 13.547 1 86.69 58 GLY B C 1
ATOM 1485 O O . GLY B 1 58 ? 14.555 16.094 14.07 1 86.69 58 GLY B O 1
ATOM 1486 N N . MET B 1 59 ? 14.43 17.406 12.273 1 91.06 59 MET B N 1
ATOM 1487 C CA . MET B 1 59 ? 14.703 16.25 11.414 1 91.06 59 MET B CA 1
ATOM 1488 C C . MET B 1 59 ? 16.156 16.234 10.984 1 91.06 59 MET B C 1
ATOM 1490 O O . MET B 1 59 ? 16.797 17.281 10.852 1 91.06 59 MET B O 1
ATOM 1494 N N . SER B 1 60 ? 16.641 15.023 10.773 1 92.62 60 SER B N 1
ATOM 1495 C CA . SER B 1 60 ? 18.031 14.859 10.359 1 92.62 60 SER B CA 1
ATOM 1496 C C . SER B 1 60 ? 18.172 14.922 8.844 1 92.62 60 SER B C 1
ATOM 1498 O O . SER B 1 60 ? 19.281 15.047 8.32 1 92.62 60 SER B O 1
ATOM 1500 N N . LEU B 1 61 ? 17.141 14.93 8.141 1 92.5 61 LEU B N 1
ATOM 1501 C CA . LEU B 1 61 ? 17.141 14.953 6.68 1 92.5 61 LEU B CA 1
ATOM 1502 C C . LEU B 1 61 ? 17.359 16.375 6.16 1 92.5 61 LEU B C 1
ATOM 1504 O O . LEU B 1 61 ? 16.891 17.344 6.762 1 92.5 61 LEU B O 1
ATOM 1508 N N . ASP B 1 62 ? 17.984 16.453 5.039 1 94.25 62 ASP B N 1
ATOM 1509 C CA . ASP B 1 62 ? 18.188 17.734 4.367 1 94.25 62 ASP B CA 1
ATOM 1510 C C . ASP B 1 62 ? 16.859 18.266 3.826 1 94.25 62 ASP B C 1
ATOM 1512 O O . ASP B 1 62 ? 15.984 17.5 3.445 1 94.25 62 ASP B O 1
ATOM 1516 N N . ARG B 1 63 ? 16.812 19.594 3.799 1 94.62 63 ARG B N 1
ATOM 1517 C CA . ARG B 1 63 ? 15.602 20.266 3.322 1 94.62 63 ARG B CA 1
ATOM 1518 C C . ARG B 1 63 ? 15.273 19.844 1.895 1 94.62 63 ARG B C 1
ATOM 1520 O O . ARG B 1 6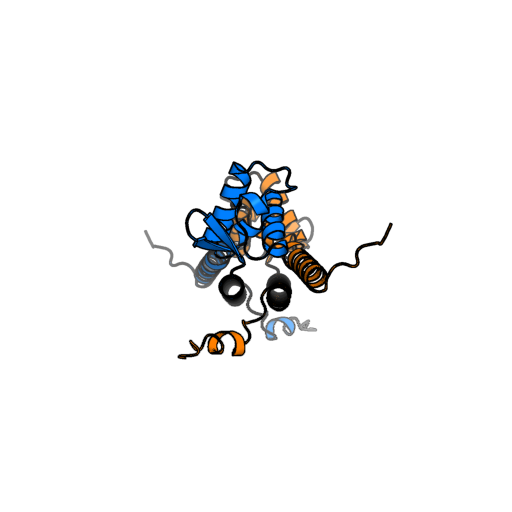3 ? 14.102 19.734 1.525 1 94.62 63 ARG B O 1
ATOM 1527 N N . SER B 1 64 ? 16.297 19.656 1.103 1 95.75 64 SER B N 1
ATOM 1528 C CA . SER B 1 64 ? 16.047 19.219 -0.271 1 95.75 64 SER B CA 1
ATOM 1529 C C . SER B 1 64 ? 15.383 17.844 -0.311 1 95.75 64 SER B C 1
ATOM 1531 O O . SER B 1 64 ? 14.516 17.594 -1.147 1 95.75 64 SER B O 1
ATOM 1533 N N . VAL B 1 65 ? 15.812 16.922 0.572 1 96.81 65 VAL B N 1
ATOM 1534 C CA . VAL B 1 65 ? 15.242 15.586 0.653 1 96.81 65 VAL B CA 1
ATOM 1535 C C . VAL B 1 65 ? 13.812 15.664 1.172 1 96.81 65 VAL B C 1
ATOM 1537 O O . VAL B 1 65 ? 12.914 15 0.641 1 96.81 65 VAL B O 1
ATOM 1540 N N . ILE B 1 66 ? 13.617 16.5 2.129 1 97.12 66 ILE B N 1
ATOM 1541 C CA . ILE B 1 66 ? 12.289 16.672 2.691 1 97.12 66 ILE B CA 1
ATOM 1542 C C . ILE B 1 66 ? 11.336 17.188 1.614 1 97.12 66 ILE B C 1
ATOM 1544 O O . ILE B 1 66 ? 10.219 16.688 1.471 1 97.12 66 ILE B O 1
ATOM 1548 N N . SER B 1 67 ? 11.781 18.172 0.911 1 96.69 67 SER B N 1
ATOM 1549 C CA . SER B 1 67 ? 10.977 18.734 -0.168 1 96.69 67 SER B CA 1
ATOM 1550 C C . SER B 1 67 ? 10.617 17.672 -1.201 1 96.69 67 SER B C 1
ATOM 1552 O O . SER B 1 67 ? 9.477 17.594 -1.659 1 96.69 67 SER B O 1
ATOM 1554 N N . ARG B 1 68 ? 11.57 16.859 -1.539 1 97.19 68 ARG B N 1
ATOM 1555 C CA . ARG B 1 68 ? 11.344 15.781 -2.494 1 97.19 68 ARG B CA 1
ATOM 1556 C C . ARG B 1 68 ? 10.297 14.805 -1.974 1 97.19 68 ARG B C 1
ATOM 1558 O O . ARG B 1 68 ? 9.383 14.414 -2.709 1 97.19 68 ARG B O 1
ATOM 1565 N N . HIS B 1 69 ? 10.406 14.414 -0.727 1 96.88 69 HIS B N 1
ATOM 1566 C CA . HIS B 1 69 ? 9.438 13.5 -0.14 1 96.88 69 HIS B CA 1
ATOM 1567 C C . HIS B 1 69 ? 8.039 14.117 -0.1 1 96.88 69 HIS B C 1
ATOM 1569 O O . HIS B 1 69 ? 7.051 13.445 -0.395 1 96.88 69 HIS B O 1
ATOM 1575 N N . LEU B 1 70 ? 7.984 15.391 0.217 1 97.5 70 LEU B N 1
ATOM 1576 C CA . LEU B 1 70 ? 6.703 16.094 0.228 1 97.5 70 LEU B CA 1
ATOM 1577 C C . LEU B 1 70 ? 6.074 16.094 -1.162 1 97.5 70 LEU B C 1
ATOM 1579 O O . LEU B 1 70 ? 4.863 15.914 -1.302 1 97.5 70 LEU B O 1
ATOM 1583 N N . GLY B 1 71 ? 6.902 16.297 -2.135 1 96.75 71 GLY B N 1
ATOM 1584 C CA . GLY B 1 71 ? 6.418 16.266 -3.506 1 96.75 71 GLY B CA 1
ATOM 1585 C C . GLY B 1 71 ? 5.855 14.914 -3.914 1 96.75 71 GLY B C 1
ATOM 1586 O O . GLY B 1 71 ? 4.801 14.844 -4.547 1 96.75 71 GLY B O 1
ATOM 1587 N N . ILE B 1 72 ? 6.5 13.859 -3.592 1 95.75 72 ILE B N 1
ATOM 1588 C CA . ILE B 1 72 ? 6.062 12.5 -3.902 1 95.75 72 ILE B CA 1
ATOM 1589 C C . ILE B 1 72 ? 4.738 12.211 -3.201 1 95.75 72 ILE B C 1
ATOM 1591 O O . ILE B 1 72 ? 3.812 11.664 -3.809 1 95.75 72 ILE B O 1
ATOM 1595 N N . LEU B 1 73 ? 4.629 12.586 -1.939 1 96.06 73 LEU B N 1
ATOM 1596 C CA . LEU B 1 73 ? 3.418 12.352 -1.157 1 96.06 73 LEU B CA 1
ATOM 1597 C C . LEU B 1 73 ? 2.25 13.164 -1.71 1 96.06 73 LEU B C 1
ATOM 1599 O O . LEU B 1 73 ? 1.113 12.68 -1.736 1 96.06 73 LEU B O 1
ATOM 1603 N N . GLN B 1 74 ? 2.578 14.375 -2.139 1 96 74 GLN B N 1
ATOM 1604 C CA . GLN B 1 74 ? 1.554 15.219 -2.746 1 96 74 GLN B CA 1
ATOM 1605 C C . GLN B 1 74 ? 1.069 14.625 -4.066 1 96 74 GLN B C 1
ATOM 1607 O O . GLN B 1 74 ? -0.136 14.523 -4.305 1 96 74 GLN B O 1
ATOM 1612 N N . GLU B 1 75 ? 1.966 14.211 -4.898 1 93.81 75 GLU B N 1
ATOM 1613 C CA . GLU B 1 75 ? 1.635 13.625 -6.195 1 93.81 75 GLU B CA 1
ATOM 1614 C C . GLU B 1 75 ? 0.81 12.352 -6.031 1 93.81 75 GLU B C 1
ATOM 1616 O O . GLU B 1 75 ? -0.071 12.07 -6.844 1 93.81 75 GLU B O 1
ATOM 1621 N N . ALA B 1 76 ? 1.029 11.633 -5.023 1 92.38 76 ALA B N 1
ATOM 1622 C CA . ALA B 1 76 ? 0.33 10.383 -4.754 1 92.38 76 ALA B CA 1
ATOM 1623 C C . ALA B 1 76 ? -1.066 10.641 -4.191 1 92.38 76 ALA B C 1
ATOM 1625 O O . ALA B 1 76 ? -1.855 9.711 -4.02 1 92.38 76 ALA B O 1
ATOM 1626 N N . GLY B 1 77 ? -1.343 11.852 -3.842 1 93.25 77 GLY B N 1
ATOM 1627 C CA . GLY B 1 77 ? -2.65 12.211 -3.316 1 93.25 77 GLY B CA 1
ATOM 1628 C C . GLY B 1 77 ? -2.756 12.047 -1.812 1 93.25 77 GLY B C 1
ATOM 1629 O O . GLY B 1 77 ? -3.859 11.961 -1.268 1 93.25 77 GLY B O 1
ATOM 1630 N N . ILE B 1 78 ? -1.695 12.016 -1.147 1 94.06 78 ILE B N 1
ATOM 1631 C CA . ILE B 1 78 ? -1.668 11.836 0.3 1 94.06 78 ILE B CA 1
ATOM 1632 C C . ILE B 1 78 ? -1.646 13.203 0.987 1 94.06 78 ILE B C 1
ATOM 1634 O O . ILE B 1 78 ? -2.285 13.391 2.023 1 94.06 78 ILE B O 1
ATOM 1638 N N . LEU B 1 79 ? -0.932 14.141 0.39 1 96.56 79 LEU B N 1
ATOM 1639 C CA . LEU B 1 79 ? -0.85 15.5 0.917 1 96.56 79 LEU B CA 1
ATOM 1640 C C . LEU B 1 79 ? -1.466 16.5 -0.057 1 96.56 79 LEU B C 1
ATOM 1642 O O . LEU B 1 79 ? -1.54 16.234 -1.26 1 96.56 79 LEU B O 1
ATOM 1646 N N . ILE B 1 80 ? -1.858 17.594 0.528 1 96 80 ILE B N 1
ATOM 1647 C CA . ILE B 1 80 ? -2.258 18.766 -0.232 1 96 80 ILE B CA 1
ATOM 1648 C C . ILE B 1 80 ? -1.194 19.859 -0.093 1 96 80 ILE B C 1
ATOM 1650 O O . ILE B 1 80 ? -0.66 20.078 0.997 1 96 80 ILE B O 1
ATOM 1654 N N . ARG B 1 81 ? -0.939 20.438 -1.19 1 96.19 81 ARG B N 1
ATOM 1655 C CA . ARG B 1 81 ? -0.019 21.562 -1.242 1 96.19 81 ARG B CA 1
ATOM 1656 C C . ARG B 1 81 ? -0.767 22.859 -1.507 1 96.19 81 ARG B C 1
ATOM 1658 O O . ARG B 1 81 ? -1.544 22.953 -2.459 1 96.19 81 ARG B O 1
ATOM 1665 N N . GLU B 1 82 ? -0.608 23.859 -0.661 1 95.19 82 GLU B N 1
ATOM 1666 C CA . GLU B 1 82 ? -1.271 25.156 -0.811 1 95.19 82 GLU B CA 1
ATOM 1667 C C . GLU B 1 82 ? -0.276 26.297 -0.689 1 95.19 82 GLU B C 1
ATOM 1669 O O . GLU B 1 82 ? 0.536 26.328 0.238 1 95.19 82 GLU B O 1
ATOM 1674 N N . LYS B 1 83 ? -0.385 27.234 -1.578 1 94.69 83 LYS B N 1
ATOM 1675 C CA . LYS B 1 83 ? 0.462 28.422 -1.512 1 94.69 83 LYS B CA 1
ATOM 1676 C C . LYS B 1 83 ? -0.219 29.531 -0.727 1 94.69 83 LYS B C 1
ATOM 1678 O O . LYS B 1 83 ? -1.381 29.859 -0.98 1 94.69 83 LYS B O 1
ATOM 1683 N N . GLN B 1 84 ? 0.412 30.016 0.224 1 92.31 84 GLN B N 1
ATOM 1684 C CA . GLN B 1 84 ? -0.035 31.156 1.003 1 92.31 84 GLN B CA 1
ATOM 1685 C C . GLN B 1 84 ? 1.024 32.25 1.019 1 92.31 84 GLN B C 1
ATOM 1687 O O . GLN B 1 84 ? 1.957 32.219 1.823 1 92.31 84 GLN B O 1
ATOM 1692 N N . GLY B 1 85 ? 0.766 33.312 0.237 1 92.69 85 GLY B N 1
ATOM 1693 C CA . GLY B 1 85 ? 1.801 34.312 0.077 1 92.69 85 GLY B CA 1
ATOM 1694 C C . GLY B 1 85 ? 3.096 33.75 -0.486 1 92.69 85 GLY B C 1
ATOM 1695 O O . GLY B 1 85 ? 3.105 33.188 -1.57 1 92.69 85 GLY B O 1
ATOM 1696 N N . LYS B 1 86 ? 4.141 33.875 0.299 1 91.56 86 LYS B N 1
ATOM 1697 C CA . LYS B 1 86 ? 5.449 33.406 -0.131 1 91.56 86 LYS B CA 1
ATOM 1698 C C . LYS B 1 86 ? 5.734 32 0.43 1 91.56 86 LYS B C 1
ATOM 1700 O O . LYS B 1 86 ? 6.805 31.438 0.185 1 91.56 86 LYS B O 1
ATOM 1705 N N . HIS B 1 87 ? 4.738 31.469 1.163 1 92.56 87 HIS B N 1
ATOM 1706 C CA . HIS B 1 87 ? 4.953 30.188 1.807 1 92.56 87 HIS B CA 1
ATOM 1707 C C . HIS B 1 87 ? 4.152 29.078 1.116 1 92.56 87 HIS B C 1
ATOM 1709 O O . HIS B 1 87 ? 3.051 29.328 0.623 1 92.56 87 HIS B O 1
ATOM 1715 N N . VAL B 1 88 ? 4.805 27.922 1.03 1 96.06 88 VAL B N 1
ATOM 1716 C CA . VAL B 1 88 ? 4.109 26.719 0.586 1 96.06 88 VAL B CA 1
ATOM 1717 C C . VAL B 1 88 ? 3.805 25.828 1.786 1 96.06 88 VAL B C 1
ATOM 1719 O O . VAL B 1 88 ? 4.711 25.438 2.529 1 96.06 88 VAL B O 1
ATOM 1722 N N . LEU B 1 89 ? 2.488 25.609 1.971 1 96.94 89 LEU B N 1
ATOM 1723 C CA . LEU B 1 89 ? 2.053 24.812 3.119 1 96.94 89 LEU B CA 1
ATOM 1724 C C . LEU B 1 89 ? 1.599 23.422 2.686 1 96.94 89 LEU B C 1
ATOM 1726 O O . LEU B 1 89 ? 0.99 23.266 1.625 1 96.94 89 LEU B O 1
ATOM 1730 N N . TYR B 1 90 ? 1.901 22.422 3.539 1 96.81 90 TYR B N 1
ATOM 1731 C CA . TYR B 1 90 ? 1.498 21.047 3.303 1 96.81 90 TYR B CA 1
ATOM 1732 C C . TYR B 1 90 ? 0.61 20.531 4.434 1 96.81 90 TYR B C 1
ATOM 1734 O O . TYR B 1 90 ? 0.84 20.859 5.602 1 96.81 90 TYR B O 1
ATOM 1742 N N . GLN B 1 91 ? -0.399 19.766 4.098 1 95.06 91 GLN B N 1
ATOM 1743 C CA . GLN B 1 91 ? -1.245 19.078 5.066 1 95.06 91 GLN B CA 1
ATOM 1744 C C . GLN B 1 91 ? -1.772 17.766 4.496 1 95.06 91 GLN B C 1
ATOM 1746 O O . GLN B 1 91 ? -1.767 17.562 3.281 1 95.06 91 GLN B O 1
ATOM 1751 N N . LEU B 1 92 ? -2.26 16.922 5.336 1 94.81 92 LEU B N 1
ATOM 1752 C CA . LEU B 1 92 ? -2.844 15.664 4.902 1 94.81 92 LEU B CA 1
ATOM 1753 C C . LEU B 1 92 ? -4.094 15.898 4.062 1 94.81 92 LEU B C 1
ATOM 1755 O O . LEU B 1 92 ? -4.879 16.812 4.355 1 94.81 92 LEU B O 1
ATOM 1759 N N . ASP B 1 93 ? -4.219 15.148 3.012 1 93.94 93 ASP B N 1
ATOM 1760 C CA . ASP B 1 93 ? -5.473 15.086 2.268 1 93.94 93 ASP B CA 1
ATOM 1761 C C . ASP B 1 93 ? -6.258 13.82 2.619 1 93.94 93 ASP B C 1
ATOM 1763 O O . ASP B 1 93 ? -6.27 12.859 1.851 1 93.94 93 ASP B O 1
ATOM 1767 N N . PRO B 1 94 ? -6.988 13.891 3.721 1 90.88 94 PRO B N 1
ATOM 1768 C CA . PRO B 1 94 ? -7.629 12.672 4.215 1 90.88 94 PRO B CA 1
ATOM 1769 C C . PRO B 1 94 ? -8.672 12.117 3.244 1 90.88 94 PRO B C 1
ATOM 1771 O O . PRO B 1 94 ? -8.781 10.898 3.088 1 90.88 94 PRO B O 1
ATOM 1774 N N . GLY B 1 95 ? -9.438 12.984 2.666 1 91.62 95 GLY B N 1
ATOM 1775 C CA . GLY B 1 95 ? -10.445 12.523 1.726 1 91.62 95 GLY B CA 1
ATOM 1776 C C . GLY B 1 95 ? -9.867 11.758 0.555 1 91.62 95 GLY B C 1
ATOM 1777 O O . GLY B 1 95 ? -10.328 10.656 0.244 1 91.62 95 GLY B O 1
ATOM 1778 N N . ARG B 1 96 ? -8.891 12.297 -0.02 1 92.81 96 ARG B N 1
ATOM 1779 C CA . ARG B 1 96 ? -8.281 11.672 -1.192 1 92.81 96 ARG B CA 1
ATOM 1780 C C . ARG B 1 96 ? -7.559 10.383 -0.816 1 92.81 96 ARG B C 1
ATOM 1782 O O . ARG B 1 96 ? -7.617 9.391 -1.549 1 92.81 96 ARG B O 1
ATOM 1789 N N . ALA B 1 97 ? -6.898 10.375 0.275 1 91.5 97 ALA B N 1
ATOM 1790 C CA . ALA B 1 97 ? -6.176 9.188 0.717 1 91.5 97 ALA B CA 1
ATOM 1791 C C . ALA B 1 97 ? -7.129 8.016 0.934 1 91.5 97 ALA B C 1
ATOM 1793 O O . ALA B 1 97 ? -6.871 6.906 0.467 1 91.5 97 ALA B O 1
ATOM 1794 N N . VAL B 1 98 ? -8.203 8.266 1.623 1 92.75 98 VAL B N 1
ATOM 1795 C CA . VAL B 1 98 ? -9.18 7.219 1.91 1 92.75 98 VAL B CA 1
ATOM 1796 C C . VAL B 1 98 ? -9.805 6.723 0.608 1 92.75 98 VAL B C 1
ATOM 1798 O O . VAL B 1 98 ? -9.953 5.516 0.403 1 92.75 98 VAL B O 1
ATOM 1801 N N . GLN B 1 99 ? -10.125 7.645 -0.234 1 93.56 99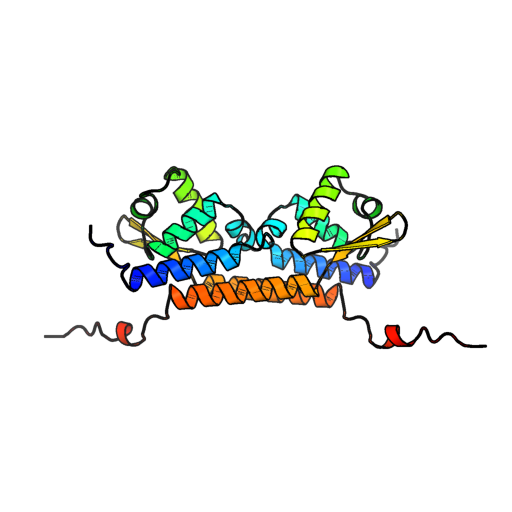 GLN B N 1
ATOM 1802 C CA . GLN B 1 99 ? -10.719 7.281 -1.513 1 93.56 99 GLN B CA 1
ATOM 1803 C C . GLN B 1 99 ? -9.773 6.418 -2.34 1 93.56 99 GLN B C 1
ATOM 1805 O O . GLN B 1 99 ? -10.195 5.441 -2.963 1 93.56 99 GLN B O 1
ATOM 1810 N N . LYS B 1 100 ? -8.609 6.785 -2.367 1 91.06 100 LYS B N 1
ATOM 1811 C CA . LYS B 1 100 ? -7.621 6.016 -3.115 1 91.06 100 LYS B CA 1
ATOM 1812 C C . LYS B 1 100 ? -7.5 4.598 -2.564 1 91.06 100 LYS B C 1
ATOM 1814 O O . LYS B 1 100 ? -7.461 3.631 -3.33 1 91.06 100 LYS B O 1
ATOM 1819 N N . PHE B 1 101 ? -7.453 4.469 -1.309 1 90.69 101 PHE B N 1
ATOM 1820 C CA . PHE B 1 101 ? -7.359 3.146 -0.698 1 90.69 101 PHE B CA 1
ATOM 1821 C C . PHE B 1 101 ? -8.594 2.314 -1.015 1 90.69 101 PHE B C 1
ATOM 1823 O O . PHE B 1 101 ? -8.492 1.116 -1.284 1 90.69 101 PHE B O 1
ATOM 1830 N N . LYS B 1 102 ? -9.703 2.934 -0.946 1 93.38 102 LYS B N 1
ATOM 1831 C CA . LYS B 1 102 ? -10.938 2.227 -1.27 1 93.38 102 LYS B CA 1
ATOM 1832 C C . LYS B 1 102 ? -10.93 1.729 -2.713 1 93.38 102 LYS B C 1
ATOM 1834 O O . LYS B 1 102 ? -11.367 0.613 -2.994 1 93.38 102 LYS B O 1
ATOM 1839 N N . MET B 1 103 ? -10.445 2.57 -3.57 1 92.19 103 MET B N 1
ATOM 1840 C CA . MET B 1 103 ? -10.344 2.174 -4.973 1 92.19 103 MET B CA 1
ATOM 1841 C C . MET B 1 103 ? -9.398 0.982 -5.133 1 92.19 103 MET B C 1
ATOM 1843 O O . MET B 1 103 ? -9.688 0.058 -5.895 1 92.19 103 MET B O 1
ATOM 1847 N N . ILE B 1 104 ? -8.352 0.988 -4.457 1 89.69 104 ILE B N 1
ATOM 1848 C CA . ILE B 1 104 ? -7.379 -0.101 -4.508 1 89.69 104 ILE B CA 1
ATOM 1849 C C . ILE B 1 104 ? -8.016 -1.386 -3.986 1 89.69 104 ILE B C 1
ATOM 1851 O O . ILE B 1 104 ? -7.871 -2.449 -4.594 1 89.69 104 ILE B O 1
ATOM 1855 N N . LEU B 1 105 ? -8.688 -1.306 -2.916 1 90.94 105 LEU B N 1
ATOM 1856 C CA . LEU B 1 105 ? -9.367 -2.467 -2.355 1 90.94 105 LEU B CA 1
ATOM 1857 C C . LEU B 1 105 ? -10.375 -3.043 -3.348 1 90.94 105 LEU B C 1
ATOM 1859 O O . LEU B 1 105 ? -10.477 -4.262 -3.496 1 90.94 105 LEU B O 1
ATOM 1863 N N . ASN B 1 106 ? -11.062 -2.152 -3.996 1 93.62 106 ASN B N 1
ATOM 1864 C CA . ASN B 1 106 ? -12.016 -2.598 -5.008 1 93.62 106 ASN B CA 1
ATOM 1865 C C . ASN B 1 106 ? -11.328 -3.387 -6.117 1 93.62 106 ASN B C 1
ATOM 1867 O O . ASN B 1 106 ? -11.812 -4.441 -6.531 1 93.62 106 ASN B O 1
ATOM 1871 N N . HIS B 1 107 ? -10.242 -2.91 -6.555 1 91.25 107 HIS B N 1
ATOM 1872 C CA . HIS B 1 107 ? -9.492 -3.596 -7.605 1 91.25 107 HIS B CA 1
ATOM 1873 C C . HIS B 1 107 ? -8.938 -4.926 -7.105 1 91.25 107 HIS B C 1
ATOM 1875 O O . HIS B 1 107 ? -8.883 -5.898 -7.863 1 91.25 107 HIS B O 1
ATOM 1881 N N . LEU B 1 108 ? -8.516 -4.938 -5.867 1 90.38 108 LEU B N 1
ATOM 1882 C CA . LEU B 1 108 ? -8.039 -6.184 -5.277 1 90.38 108 LEU B CA 1
ATOM 1883 C C . LEU B 1 108 ? -9.148 -7.223 -5.219 1 90.38 108 LEU B C 1
ATOM 1885 O O . LEU B 1 108 ? -8.93 -8.398 -5.539 1 90.38 108 LEU B O 1
ATOM 1889 N N . GLU B 1 109 ? -10.281 -6.809 -4.848 1 93.06 109 GLU B N 1
ATOM 1890 C CA . GLU B 1 109 ? -11.414 -7.723 -4.785 1 93.06 109 GLU B CA 1
ATOM 1891 C C . GLU B 1 109 ? -11.797 -8.227 -6.176 1 93.06 109 GLU B C 1
ATOM 1893 O O . GLU B 1 109 ? -12.164 -9.391 -6.34 1 93.06 109 GLU B O 1
ATOM 1898 N N . GLU B 1 110 ? -11.727 -7.387 -7.113 1 91.81 110 GLU B N 1
ATOM 1899 C CA . GLU B 1 110 ? -11.945 -7.793 -8.5 1 91.81 110 GLU B CA 1
ATOM 1900 C C . GLU B 1 110 ? -10.93 -8.844 -8.93 1 91.81 110 GLU B C 1
ATOM 1902 O O . GLU B 1 110 ? -11.297 -9.844 -9.562 1 91.81 110 GLU B O 1
ATOM 1907 N N . LEU B 1 111 ? -9.734 -8.594 -8.625 1 90.38 111 LEU B N 1
ATOM 1908 C CA . LEU B 1 111 ? -8.656 -9.523 -8.945 1 90.38 111 LEU B CA 1
ATOM 1909 C C . LEU B 1 111 ? -8.93 -10.906 -8.352 1 90.38 111 LEU B C 1
ATOM 1911 O O . LEU B 1 111 ? -8.812 -11.914 -9.039 1 90.38 111 LEU B O 1
ATOM 1915 N N . VAL B 1 112 ? -9.297 -10.961 -7.117 1 89.25 112 VAL B N 1
ATOM 1916 C CA . VAL B 1 112 ? -9.539 -12.211 -6.406 1 89.25 112 VAL B CA 1
ATOM 1917 C C . VAL B 1 112 ? -10.734 -12.938 -7.027 1 89.25 112 VAL B C 1
ATOM 1919 O O . VAL B 1 112 ? -10.727 -14.164 -7.148 1 89.25 112 VAL B O 1
ATOM 1922 N N . ALA B 1 113 ? -11.727 -12.25 -7.395 1 89.5 113 ALA B N 1
ATOM 1923 C CA . ALA B 1 113 ? -12.914 -12.836 -8.008 1 89.5 113 ALA B CA 1
ATOM 1924 C C . ALA B 1 113 ? -12.578 -13.508 -9.336 1 89.5 113 ALA B C 1
ATOM 1926 O O . ALA B 1 113 ? -13.18 -14.516 -9.703 1 89.5 113 ALA B O 1
ATOM 1927 N N . ILE B 1 114 ? -11.617 -13.008 -9.961 1 87.69 114 ILE B N 1
ATOM 1928 C CA . ILE B 1 114 ? -11.258 -13.5 -11.289 1 87.69 114 ILE B CA 1
ATOM 1929 C C . ILE B 1 114 ? -10.328 -14.703 -11.156 1 87.69 114 ILE B C 1
ATOM 1931 O O . ILE B 1 114 ? -10.539 -15.727 -11.805 1 87.69 114 ILE B O 1
ATOM 1935 N N . CYS B 1 115 ? -9.336 -14.547 -10.398 1 83.56 115 CYS B N 1
ATOM 1936 C CA . CYS B 1 115 ? -8.25 -15.523 -10.422 1 83.56 115 CYS B CA 1
ATOM 1937 C C . CYS B 1 115 ? -8.508 -16.641 -9.422 1 83.56 115 CYS B C 1
ATOM 1939 O O . CYS B 1 115 ? -7.895 -17.719 -9.508 1 83.56 115 CYS B O 1
ATOM 1941 N N . CYS B 1 116 ? -9.281 -16.469 -8.383 1 78.88 116 CYS B N 1
ATOM 1942 C CA . CYS B 1 116 ? -9.453 -17.453 -7.32 1 78.88 116 CYS B CA 1
ATOM 1943 C C . CYS B 1 116 ? -10.922 -17.594 -6.941 1 78.88 116 CYS B C 1
ATOM 1945 O O . CYS B 1 116 ? -11.297 -17.344 -5.797 1 78.88 116 CYS B O 1
ATOM 1947 N N . PRO B 1 117 ? -11.656 -17.984 -7.883 1 66.12 117 PRO B N 1
ATOM 1948 C CA . PRO B 1 117 ? -13.07 -18.141 -7.531 1 66.12 117 PRO B CA 1
ATOM 1949 C C . PRO B 1 117 ? -13.305 -19.203 -6.457 1 66.12 117 PRO B C 1
ATOM 1951 O O . PRO B 1 117 ? -12.516 -20.141 -6.336 1 66.12 117 PRO B O 1
ATOM 1954 N N . PRO B 1 118 ? -14.039 -18.875 -5.371 1 60.31 118 PRO B N 1
ATOM 1955 C CA . PRO B 1 118 ? -14.312 -19.859 -4.312 1 60.31 118 PRO B CA 1
ATOM 1956 C C . PRO B 1 118 ? -14.562 -21.266 -4.859 1 60.31 118 PRO B C 1
ATOM 1958 O O . PRO B 1 118 ? -15.039 -21.406 -5.988 1 60.31 118 PRO B O 1
ATOM 1961 N N . LEU B 1 119 ? -13.664 -22.172 -4.422 1 56.09 119 LEU B N 1
ATOM 1962 C CA . LEU B 1 119 ? -13.914 -23.547 -4.809 1 56.09 119 LEU B CA 1
ATOM 1963 C C . LEU B 1 119 ? -15.406 -23.859 -4.793 1 56.09 119 LEU B C 1
ATOM 1965 O O . LEU B 1 119 ? -16.141 -23.328 -3.959 1 56.09 119 LEU B O 1
ATOM 1969 N N . GLU B 1 120 ? -15.945 -24.203 -5.898 1 51.91 120 GLU B N 1
ATOM 1970 C CA . GLU B 1 120 ? -17.312 -24.703 -5.996 1 51.91 120 GLU B CA 1
ATOM 1971 C C . GLU B 1 120 ? -17.625 -25.719 -4.898 1 51.91 120 GLU B C 1
ATOM 1973 O O . GLU B 1 120 ? -16.766 -26.547 -4.566 1 51.91 120 GLU B O 1
ATOM 1978 N N . PRO B 1 121 ? -18.547 -25.469 -4.023 1 51.59 121 PRO B N 1
ATOM 1979 C CA . PRO B 1 121 ? -18.953 -26.469 -3.037 1 51.59 121 PRO B CA 1
ATOM 1980 C C . PRO B 1 121 ? -18.906 -27.891 -3.592 1 51.59 121 PRO B C 1
ATOM 1982 O O . PRO B 1 121 ? -18.672 -28.844 -2.844 1 51.59 121 PRO B O 1
ATOM 1985 N N . ASN B 1 122 ? -19.297 -28.047 -4.762 1 48.88 122 ASN B N 1
ATOM 1986 C CA . ASN B 1 122 ? -19.516 -29.375 -5.324 1 48.88 122 ASN B CA 1
ATOM 1987 C C . ASN B 1 122 ? -18.219 -30.156 -5.461 1 48.88 122 ASN B C 1
ATOM 1989 O O . ASN B 1 122 ? -18.234 -31.344 -5.75 1 48.88 122 ASN B O 1
ATOM 1993 N N . GLN B 1 123 ? -17.125 -29.531 -5.621 1 48.19 123 GLN B N 1
ATOM 1994 C CA . GLN B 1 123 ? -15.898 -30.297 -5.805 1 48.19 123 GLN B CA 1
ATOM 1995 C C . GLN B 1 123 ? -15.398 -30.844 -4.473 1 48.19 123 GLN B C 1
ATOM 1997 O O . GLN B 1 123 ? -14.414 -31.594 -4.438 1 48.19 123 GLN B O 1
ATOM 2002 N N . ILE B 1 124 ? -15.844 -30.375 -3.312 1 46.75 124 ILE B N 1
ATOM 2003 C CA . ILE B 1 124 ? -15.586 -31.016 -2.027 1 46.75 124 ILE B CA 1
ATOM 2004 C C . ILE B 1 124 ? -16.234 -32.406 -1.998 1 46.75 124 ILE B C 1
ATOM 2006 O O . ILE B 1 124 ? -15.656 -33.375 -1.484 1 46.75 124 ILE B O 1
ATOM 2010 N N . HIS B 1 125 ? -17.469 -32.469 -2.387 1 44.56 125 HIS B N 1
ATOM 2011 C CA . HIS B 1 125 ? -18.297 -33.656 -2.123 1 44.56 125 HIS B CA 1
ATOM 2012 C C . HIS B 1 125 ? -17.922 -34.812 -3.043 1 44.56 125 HIS B C 1
ATOM 2014 O O . HIS B 1 125 ? -18.422 -35.938 -2.877 1 44.56 125 HIS B O 1
ATOM 2020 N N . SER B 1 126 ? -17.344 -34.531 -4.23 1 44.44 126 SER B N 1
ATOM 2021 C CA . SER B 1 126 ? -17.484 -35.656 -5.156 1 44.44 126 SER B CA 1
ATOM 2022 C C . SER B 1 126 ? -16.516 -36.781 -4.812 1 44.44 126 SER B C 1
ATOM 2024 O O . SER B 1 126 ? -16.5 -37.812 -5.492 1 44.44 126 SER B O 1
ATOM 2026 N N . LYS B 1 127 ? -15.43 -36.625 -4.043 1 46.72 127 LYS B N 1
ATOM 2027 C CA . LYS B 1 127 ? -14.609 -37.812 -3.953 1 46.72 127 LYS B CA 1
ATOM 2028 C C . LYS B 1 127 ? -15.234 -38.844 -3.002 1 46.72 127 LYS B C 1
ATOM 2030 O O . LYS B 1 127 ? -15 -38.812 -1.794 1 46.72 127 LYS B O 1
ATOM 2035 N N . ARG B 1 128 ? -16.562 -39.031 -3.043 1 42.22 128 ARG B N 1
ATOM 2036 C CA . ARG B 1 128 ? -17.016 -40.219 -2.334 1 42.22 128 ARG B CA 1
ATOM 2037 C C . ARG B 1 128 ? -16.312 -41.469 -2.859 1 42.22 128 ARG B C 1
ATOM 2039 O O . ARG B 1 128 ? -16.297 -41.688 -4.066 1 42.22 128 ARG B O 1
ATOM 2046 N N . PRO B 1 129 ? -15.438 -42.062 -2.068 1 42.94 129 PRO B N 1
ATOM 2047 C CA . PRO B 1 129 ? -14.938 -43.375 -2.453 1 42.94 129 PRO B CA 1
ATOM 2048 C C . PRO B 1 129 ? -16.047 -44.312 -2.902 1 42.94 129 PRO B C 1
ATOM 2050 O O . PRO B 1 129 ? -17.141 -44.312 -2.312 1 42.94 129 PRO B O 1
ATOM 2053 N N . ASN B 1 130 ? -16.422 -44.375 -4.176 1 41.53 130 ASN B N 1
ATOM 2054 C CA . ASN B 1 130 ? -17.219 -45.5 -4.656 1 41.53 130 ASN B CA 1
ATOM 2055 C C . ASN B 1 130 ? -16.797 -46.812 -3.98 1 41.53 130 ASN B C 1
ATOM 2057 O O . ASN B 1 130 ? -15.656 -47.25 -4.141 1 41.53 130 ASN B O 1
ATOM 2061 N N . GLY B 1 131 ? -17.094 -47 -2.748 1 33.5 131 GLY B N 1
ATOM 2062 C CA . GLY B 1 131 ? -17.094 -48.344 -2.195 1 33.5 131 GLY B CA 1
ATOM 2063 C C . GLY B 1 131 ? -17.719 -49.375 -3.123 1 33.5 131 GLY B C 1
ATOM 2064 O O . GLY B 1 131 ? -18.922 -49.312 -3.42 1 33.5 131 GLY B O 1
ATOM 2065 N N . ASN B 1 132 ? -17.156 -49.719 -4.328 1 29.48 132 ASN B N 1
ATOM 2066 C CA . ASN B 1 132 ? -17.422 -51.125 -4.695 1 29.48 132 ASN B CA 1
ATOM 2067 C C . ASN B 1 132 ? -16.797 -52.094 -3.695 1 29.48 132 ASN B C 1
ATOM 2069 O O . ASN B 1 132 ? -15.695 -51.844 -3.193 1 29.48 132 ASN B O 1
#

Solvent-accessible surface area (backbone atoms only — not comparable to full-atom values): 14707 Å² total; per-residue (Å²): 133,78,77,74,71,71,49,72,67,52,50,38,32,52,50,23,48,52,27,48,48,59,42,56,62,47,55,36,51,48,52,69,46,40,70,73,44,47,53,52,51,48,41,35,59,64,62,34,73,37,32,69,71,66,56,42,60,94,50,91,64,51,68,68,58,49,51,50,41,51,49,49,32,32,74,44,36,44,30,41,80,46,76,55,90,94,43,57,32,35,28,76,26,58,69,52,37,52,49,49,51,51,51,30,51,51,28,47,52,51,21,36,59,53,67,54,54,74,77,59,74,67,73,71,64,62,78,57,78,78,80,123,135,79,78,75,71,71,49,74,69,51,51,38,32,52,51,24,48,53,26,48,47,59,41,56,62,42,58,40,50,47,51,68,44,40,70,72,44,47,54,52,51,48,42,36,59,63,63,35,74,37,32,68,71,65,56,42,59,92,48,92,64,52,68,70,56,49,51,50,41,52,49,48,33,31,73,43,36,43,30,42,79,46,77,55,91,94,42,57,31,34,26,76,26,56,69,53,37,54,51,51,50,51,53,29,51,52,29,47,52,51,22,36,57,54,67,55,54,73,76,59,73,66,72,71,64,61,77,56,78,76,78,122